Protein AF-A0A5D9BZR3-F1 (afdb_monomer_lite)

Foldseek 3Di:
DDDDDADPQWDWDADPVRQTWIKRADDPCLQPPHADPNDHQPAHIGTQGRDRVSSRVVNVVSVVSRCCRNVVDDPPQPFQALLNLLVVLCPDPVLVVDDPVVNVLLVVLSVVQQQDQDPVGGSRGHGPQPCALVNLLVSLVSCCVPPNLQSSLVSLVSLQVSLVVCCDVPNCVRNVRPDRSSPPPPRDNPPPPVPDPDDDPVNLVVVLVVCVVVVNNVVSVVSCCCVVVVDDD

Secondary structure (DSSP, 8-state):
---PPPPTTEEEEE-TTS-EEEEE---GGGSTT-EETTEE-----EEEES-HHHHHHHHHHHHHHHHHHHHT--S---TTBHHHHHHHHHTSHHHHTS-HHHHHHHHHHHHHHHT-EETTEEGGGSBGGG--HHHHHHHHHHHHHHH-HHHHHHHHHHHHHHHHHHTSTTTHHHH---S-GGGSS-------TT-SPPPPHHHHHHHHHHHHHTT-HHHHHHHHHHHHH----

Structure (mmCIF, N/CA/C/O backbone):
data_AF-A0A5D9BZR3-F1
#
_entry.id   AF-A0A5D9BZR3-F1
#
loop_
_atom_site.group_PDB
_atom_site.id
_atom_site.type_symbol
_atom_site.label_atom_id
_atom_site.label_alt_id
_atom_site.label_comp_id
_atom_site.label_asym_id
_atom_site.label_entity_id
_atom_site.label_seq_id
_atom_site.pdbx_PDB_ins_code
_atom_site.Cartn_x
_atom_site.Cartn_y
_atom_site.Cartn_z
_atom_site.occupancy
_atom_site.B_iso_or_equiv
_atom_site.auth_seq_id
_atom_site.auth_comp_id
_atom_site.auth_asym_id
_atom_site.auth_atom_id
_atom_site.pdbx_PDB_model_num
ATOM 1 N N . MET A 1 1 ? -37.843 -17.781 25.724 1.00 40.03 1 MET A N 1
ATOM 2 C CA . MET A 1 1 ? -36.869 -16.679 25.900 1.00 40.03 1 MET A CA 1
ATOM 3 C C . MET A 1 1 ? -35.836 -16.753 24.784 1.00 40.03 1 MET A C 1
ATOM 5 O O . MET A 1 1 ? -35.255 -17.816 24.591 1.00 40.03 1 MET A O 1
ATOM 9 N N . ALA A 1 2 ? -35.657 -15.681 24.008 1.00 45.44 2 ALA A N 1
ATOM 10 C CA . ALA A 1 2 ? -34.700 -15.650 22.902 1.00 45.44 2 ALA A CA 1
ATOM 11 C C . ALA A 1 2 ? -33.267 -15.816 23.437 1.00 45.44 2 ALA A C 1
ATOM 13 O O . ALA A 1 2 ? -32.819 -15.033 24.273 1.00 45.44 2 ALA A O 1
ATOM 14 N N . ARG A 1 3 ? -32.546 -16.851 22.988 1.00 57.19 3 ARG A N 1
ATOM 15 C CA . ARG A 1 3 ? -31.130 -17.035 23.335 1.00 57.19 3 ARG A CA 1
ATOM 16 C C . ARG A 1 3 ? -30.318 -15.962 22.612 1.00 57.19 3 ARG A C 1
ATOM 18 O O . ARG A 1 3 ? -30.097 -16.068 21.409 1.00 57.19 3 ARG A O 1
ATOM 25 N N . LEU A 1 4 ? -29.887 -14.932 23.340 1.00 70.12 4 LEU A N 1
ATOM 26 C CA . LEU A 1 4 ? -28.958 -13.930 22.819 1.00 70.12 4 LEU A CA 1
ATOM 27 C C . LEU A 1 4 ? -27.667 -14.625 22.365 1.00 70.12 4 LEU A C 1
ATOM 29 O O . LEU A 1 4 ? -27.057 -15.387 23.120 1.00 70.12 4 LEU A O 1
ATOM 33 N N . ARG A 1 5 ? -27.273 -14.385 21.112 1.00 84.38 5 ARG A N 1
ATOM 34 C CA . ARG A 1 5 ? -26.068 -14.965 20.514 1.00 84.38 5 ARG A CA 1
ATOM 35 C C . ARG A 1 5 ? -24.833 -14.407 21.219 1.00 84.38 5 ARG A C 1
ATOM 37 O O . ARG A 1 5 ? -24.679 -13.196 21.326 1.00 84.38 5 ARG A O 1
ATOM 44 N N . LEU A 1 6 ? -23.947 -15.290 21.675 1.00 87.62 6 LEU A N 1
ATOM 45 C CA . LEU A 1 6 ? -22.710 -14.875 22.331 1.00 87.62 6 LEU A CA 1
ATOM 46 C C . LEU A 1 6 ? -21.711 -14.287 21.311 1.00 87.62 6 LEU A C 1
ATOM 48 O O . LEU A 1 6 ? -21.569 -14.843 20.215 1.00 87.62 6 LEU A O 1
ATOM 52 N N . PRO A 1 7 ? -21.008 -13.193 21.660 1.00 88.00 7 PRO A N 1
ATOM 53 C CA . PRO A 1 7 ? -19.928 -12.632 20.857 1.00 88.00 7 PRO A CA 1
ATOM 54 C C . PRO A 1 7 ? -18.763 -13.606 20.648 1.00 88.00 7 PRO A C 1
ATOM 56 O O . PRO A 1 7 ? -18.584 -14.576 21.387 1.00 88.00 7 PRO A O 1
ATOM 59 N N . ALA A 1 8 ? -17.926 -13.319 19.648 1.00 87.69 8 ALA A N 1
ATOM 60 C CA . ALA A 1 8 ? -16.720 -14.098 19.382 1.00 87.69 8 ALA A CA 1
ATOM 61 C C . ALA A 1 8 ? -15.803 -14.170 20.618 1.00 87.69 8 ALA A C 1
ATOM 63 O O . ALA A 1 8 ? -15.738 -13.225 21.404 1.00 87.69 8 ALA A O 1
ATOM 64 N N . TYR A 1 9 ? -15.088 -15.292 20.756 1.00 91.88 9 TYR A N 1
ATOM 65 C CA . TYR A 1 9 ? -14.120 -15.571 21.830 1.00 91.88 9 TYR A CA 1
ATOM 66 C C . TYR A 1 9 ? -14.700 -15.672 23.254 1.00 91.88 9 TYR A C 1
ATOM 68 O O . TYR A 1 9 ? -13.946 -15.870 24.210 1.00 91.88 9 TYR A O 1
ATOM 76 N N . VAL A 1 10 ? -16.029 -15.629 23.403 1.00 92.88 10 VAL A N 1
ATOM 77 C CA . VAL A 1 10 ? -16.716 -15.909 24.668 1.00 92.88 10 VAL A CA 1
ATOM 78 C C . VAL A 1 10 ? -16.888 -17.415 24.852 1.00 92.88 10 VAL A C 1
ATOM 80 O O . VAL A 1 10 ? -17.434 -18.101 23.991 1.00 92.88 10 VAL A O 1
ATOM 83 N N . ASN A 1 11 ? -16.449 -17.922 26.000 1.00 91.88 11 ASN A N 1
ATOM 84 C CA . ASN A 1 11 ? -16.660 -19.296 26.438 1.00 91.88 11 ASN A CA 1
ATOM 85 C C . ASN A 1 11 ? -17.532 -19.321 27.692 1.00 91.88 11 ASN A C 1
ATOM 87 O O . ASN A 1 11 ? -17.364 -18.499 28.593 1.00 91.88 11 ASN A O 1
ATOM 91 N N . VAL A 1 12 ? -18.436 -20.297 27.757 1.00 92.25 12 VAL A N 1
ATOM 92 C CA . VAL A 1 12 ? -19.290 -20.544 28.924 1.00 92.25 12 VAL A CA 1
ATOM 93 C C . VAL A 1 12 ? -18.697 -21.696 29.721 1.00 92.25 12 VAL A C 1
ATOM 95 O O . VAL A 1 12 ? -18.381 -22.743 29.157 1.00 92.25 12 VAL A O 1
ATOM 98 N N . ARG A 1 13 ? -18.549 -21.517 31.032 1.00 90.19 13 ARG A N 1
ATOM 99 C CA . ARG A 1 13 ? -18.171 -22.579 31.971 1.00 90.19 13 ARG A CA 1
ATOM 100 C C . ARG A 1 13 ? -19.205 -22.648 33.084 1.00 90.19 13 ARG A C 1
ATOM 102 O O . ARG A 1 13 ? -19.774 -21.627 33.453 1.00 90.19 13 ARG A O 1
ATOM 109 N N . LYS A 1 14 ? -19.455 -23.845 33.609 1.00 89.88 14 LYS A N 1
ATOM 110 C CA . LYS A 1 14 ? -20.307 -24.019 34.789 1.00 89.88 14 LYS A CA 1
ATOM 111 C C . LYS A 1 14 ? -19.458 -23.855 36.044 1.00 89.88 14 LYS A C 1
ATOM 113 O O . LYS A 1 14 ? -18.363 -24.412 36.111 1.00 89.88 14 LYS A O 1
ATOM 118 N N . LEU A 1 15 ? -19.958 -23.080 36.995 1.00 87.06 15 LEU A N 1
ATOM 119 C CA . LEU A 1 15 ? -19.417 -23.008 38.346 1.00 87.06 15 LEU A CA 1
ATOM 120 C C . LEU A 1 15 ? -19.826 -24.259 39.144 1.00 87.06 15 LEU A C 1
ATOM 122 O O . LEU A 1 15 ? -20.636 -25.066 38.682 1.00 87.06 15 LEU A O 1
ATOM 126 N N . SER A 1 16 ? -19.242 -24.440 40.330 1.00 83.31 16 SER A N 1
ATOM 127 C CA . SER A 1 16 ? -19.522 -25.578 41.222 1.00 83.31 16 SER A CA 1
ATOM 128 C C . SER A 1 16 ? -20.984 -25.646 41.680 1.00 83.31 16 SER A C 1
ATOM 130 O O . SER A 1 16 ? -21.476 -26.728 41.977 1.00 83.31 16 SER A O 1
ATOM 132 N N . ASP A 1 17 ? -21.679 -24.509 41.687 1.00 84.94 17 ASP A N 1
ATOM 133 C CA . ASP A 1 17 ? -23.109 -24.360 41.982 1.00 84.94 17 ASP A CA 1
ATOM 134 C C . ASP A 1 17 ? -24.019 -24.607 40.756 1.00 84.94 17 ASP A C 1
ATOM 136 O O . ASP A 1 17 ? -25.24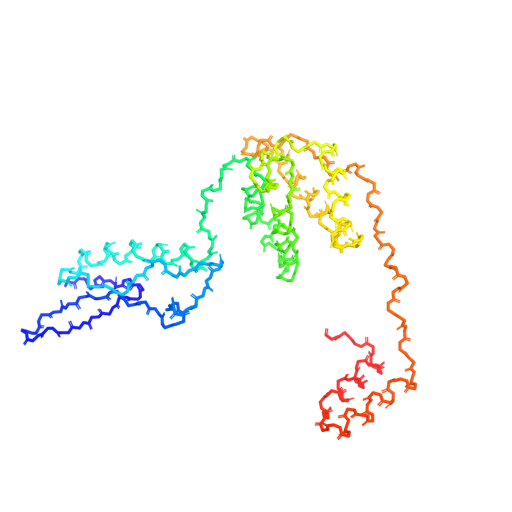0 -24.521 40.853 1.00 84.94 17 ASP A O 1
ATOM 140 N N . GLY A 1 18 ? -23.442 -24.907 39.586 1.00 83.81 18 GLY A N 1
ATOM 141 C CA . GLY A 1 18 ? -24.164 -25.104 38.327 1.00 83.81 18 GLY A CA 1
ATOM 142 C C . GLY A 1 18 ? -24.470 -23.818 37.548 1.00 83.81 18 GLY A C 1
ATOM 143 O O . GLY A 1 18 ? -24.938 -23.909 36.407 1.00 83.81 18 GLY A O 1
ATOM 144 N N . THR A 1 19 ? -24.157 -22.639 38.094 1.00 87.94 19 THR A N 1
ATOM 145 C CA . THR A 1 19 ? -24.404 -21.339 37.455 1.00 87.94 19 THR A CA 1
ATOM 146 C C . THR A 1 19 ? -23.482 -21.142 36.239 1.00 87.94 19 THR A C 1
ATOM 148 O O . THR A 1 19 ? -22.279 -21.422 36.317 1.00 87.94 19 THR A O 1
ATOM 151 N N . PRO A 1 20 ? -23.989 -20.659 35.083 1.00 88.81 20 PRO A N 1
ATOM 152 C CA . PRO A 1 20 ? -23.146 -20.349 33.933 1.00 88.81 20 PRO A CA 1
ATOM 153 C C . PRO A 1 20 ? -22.327 -19.072 34.175 1.00 88.81 20 PRO A C 1
ATOM 155 O O . PRO A 1 20 ? -22.873 -17.987 34.364 1.00 88.81 20 PRO A O 1
ATOM 158 N N . ALA A 1 21 ? -21.006 -19.196 34.097 1.00 91.81 21 ALA A N 1
ATOM 159 C CA . ALA A 1 21 ? -20.060 -18.090 34.082 1.00 91.81 21 ALA A CA 1
ATOM 160 C C . ALA A 1 21 ? -19.469 -17.903 32.679 1.00 91.81 21 ALA A C 1
ATOM 162 O O . ALA A 1 21 ? -19.138 -18.863 31.975 1.00 91.81 21 ALA A O 1
ATOM 163 N N . TYR A 1 22 ? -19.318 -16.646 32.275 1.00 93.56 22 TYR A N 1
ATOM 164 C CA . TYR A 1 22 ? -18.818 -16.249 30.966 1.00 93.56 22 TYR A CA 1
ATOM 165 C C . TYR A 1 22 ? -17.367 -15.779 31.071 1.00 93.56 22 TYR A C 1
ATOM 167 O O . TYR A 1 22 ? -17.012 -15.004 31.959 1.00 93.56 22 TYR A O 1
ATOM 175 N N . TYR A 1 23 ? -16.536 -16.216 30.130 1.00 93.94 23 TYR A N 1
ATOM 176 C CA . TYR A 1 23 ? -15.119 -15.869 30.046 1.00 93.94 23 TYR A CA 1
ATOM 177 C C . TYR A 1 23 ? -14.785 -15.410 28.636 1.00 93.94 23 TYR A C 1
ATOM 179 O O . TYR A 1 23 ? -15.186 -16.054 27.667 1.00 93.94 23 TYR A O 1
ATOM 187 N N . TRP A 1 24 ? -14.001 -14.346 28.510 1.00 95.62 24 TRP A N 1
ATOM 188 C CA . TRP A 1 24 ? -13.372 -14.000 27.242 1.00 95.62 24 TRP A CA 1
ATOM 189 C C . TRP A 1 24 ? -12.009 -14.684 27.174 1.00 95.62 24 TRP A C 1
ATOM 191 O O . TRP A 1 24 ? -11.202 -14.541 28.093 1.00 95.62 24 TRP A O 1
ATOM 201 N N . ILE A 1 25 ? -11.754 -15.463 26.121 1.00 94.00 25 ILE A N 1
ATOM 202 C CA . ILE A 1 25 ? -10.514 -16.235 25.986 1.00 94.00 25 ILE A CA 1
ATOM 203 C C . ILE A 1 25 ? -9.726 -15.749 24.775 1.00 94.00 25 ILE A C 1
ATOM 205 O O . ILE A 1 25 ? -10.143 -15.930 23.629 1.00 94.00 25 ILE A O 1
ATOM 209 N N . ARG A 1 26 ? -8.528 -15.215 25.035 1.00 92.88 26 ARG A N 1
ATOM 210 C CA . ARG A 1 26 ? -7.573 -14.844 23.991 1.00 92.88 26 ARG A CA 1
ATOM 211 C C . ARG A 1 26 ? -7.175 -16.079 23.169 1.00 92.88 26 ARG A C 1
ATOM 213 O O . ARG A 1 26 ? -6.732 -17.075 23.749 1.00 92.88 26 ARG A O 1
ATOM 220 N N . PRO A 1 27 ? -7.245 -16.032 21.826 1.00 91.56 27 PRO A N 1
ATOM 221 C CA . PRO A 1 27 ? -6.732 -17.107 20.982 1.00 91.56 27 PRO A CA 1
ATOM 222 C C . PRO A 1 27 ? -5.237 -17.357 21.206 1.00 91.56 27 PRO A C 1
ATOM 224 O O . PRO A 1 27 ? -4.460 -16.408 21.306 1.00 91.56 27 PRO A O 1
ATOM 227 N N . LYS A 1 28 ? -4.804 -18.626 21.195 1.00 89.25 28 LYS A N 1
ATOM 228 C CA . LYS A 1 28 ? -3.392 -18.998 21.422 1.00 89.25 28 LYS A CA 1
ATOM 229 C C . LYS A 1 28 ? -2.413 -18.271 20.490 1.00 89.25 28 LYS A C 1
ATOM 231 O O . LYS A 1 28 ? -1.365 -17.829 20.944 1.00 89.25 28 LYS A O 1
ATOM 236 N N . TRP A 1 29 ? -2.776 -18.079 19.218 1.00 89.19 29 TRP A N 1
ATOM 237 C CA . TRP A 1 29 ? -1.937 -17.376 18.235 1.00 89.19 29 TRP A CA 1
ATOM 238 C C . TRP A 1 29 ? -1.708 -15.891 18.564 1.00 89.19 29 TRP A C 1
ATOM 240 O O . TRP A 1 29 ? -0.780 -15.287 18.037 1.00 89.19 29 TRP A O 1
ATOM 250 N N . ALA A 1 30 ? -2.548 -15.296 19.416 1.00 88.38 30 ALA A N 1
ATOM 251 C CA . ALA A 1 30 ? -2.428 -13.914 19.870 1.00 88.38 30 ALA A CA 1
ATOM 252 C C . ALA A 1 30 ? -1.786 -13.786 21.261 1.00 88.38 30 ALA A C 1
ATOM 254 O O . ALA A 1 30 ? -1.640 -12.678 21.770 1.00 88.38 30 ALA A O 1
ATOM 255 N N . SER A 1 31 ? -1.431 -14.904 21.900 1.00 88.12 31 SER A N 1
ATOM 256 C CA . SER A 1 31 ? -0.751 -14.882 23.193 1.00 88.12 31 SER A CA 1
ATOM 257 C C . SER A 1 31 ? 0.709 -14.438 23.031 1.00 88.12 31 SER A C 1
ATOM 259 O O . SER A 1 31 ? 1.343 -14.851 22.051 1.00 88.12 31 SER A O 1
ATOM 261 N N . PRO A 1 32 ? 1.271 -13.661 23.980 1.00 83.06 32 PRO A N 1
ATOM 262 C CA . PRO A 1 32 ? 2.708 -13.405 24.039 1.00 83.06 32 PRO A CA 1
ATOM 263 C C . PRO A 1 32 ? 3.514 -14.714 23.952 1.00 83.06 32 PRO A C 1
ATOM 265 O O . PRO A 1 32 ? 3.056 -15.729 24.487 1.00 83.06 32 PRO A O 1
ATOM 268 N N . PRO A 1 33 ? 4.672 -14.718 23.264 1.00 86.81 33 PRO A N 1
ATOM 269 C CA . PRO A 1 33 ? 5.407 -13.559 22.739 1.00 86.81 33 PRO A CA 1
ATOM 270 C C . PRO A 1 33 ? 4.968 -13.081 21.339 1.00 86.81 33 PRO A C 1
ATOM 272 O O . PRO A 1 33 ? 5.650 -12.255 20.738 1.00 86.81 33 PRO A O 1
ATOM 275 N N . ASN A 1 34 ? 3.854 -13.579 20.786 1.00 83.56 34 ASN A N 1
ATOM 276 C CA . ASN A 1 34 ? 3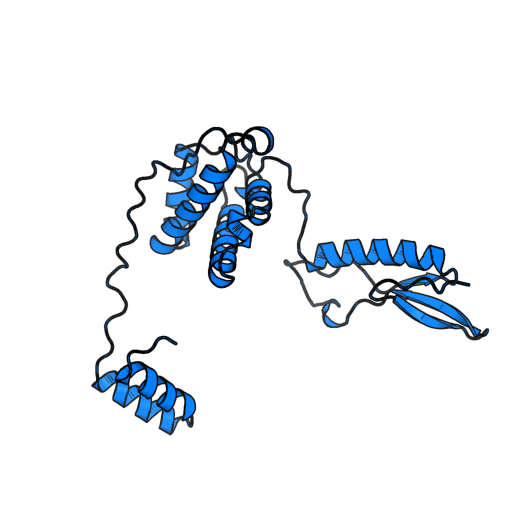.449 -13.234 19.422 1.00 83.56 34 ASN A CA 1
ATOM 277 C C . ASN A 1 34 ? 3.096 -11.745 19.283 1.00 83.56 34 ASN A C 1
ATOM 279 O O . ASN A 1 34 ? 2.230 -11.220 19.987 1.00 83.56 34 ASN A O 1
ATOM 283 N N . LEU A 1 35 ? 3.743 -11.080 18.325 1.00 83.38 35 LEU A N 1
ATOM 284 C CA . LEU A 1 35 ? 3.529 -9.670 18.018 1.00 83.38 35 LEU A CA 1
ATOM 285 C C . LEU A 1 35 ? 2.686 -9.513 16.750 1.00 83.38 35 LEU A C 1
ATOM 287 O O . LEU A 1 35 ? 2.877 -10.212 15.752 1.00 83.38 35 LEU A O 1
ATOM 291 N N . ARG A 1 36 ? 1.800 -8.519 16.756 1.00 77.75 36 ARG A N 1
ATOM 292 C CA . ARG A 1 36 ? 1.210 -7.948 15.539 1.00 77.75 36 ARG A CA 1
ATOM 293 C C . ARG A 1 36 ? 1.609 -6.486 15.479 1.00 77.75 36 ARG A C 1
ATOM 295 O O . ARG A 1 36 ? 1.563 -5.790 16.487 1.00 77.75 36 ARG A O 1
ATOM 302 N N . HIS A 1 37 ? 2.061 -6.034 14.312 1.00 79.50 37 HIS A N 1
ATOM 303 C CA . HIS A 1 37 ? 2.501 -4.647 14.108 1.00 79.50 37 HIS A CA 1
ATOM 304 C C . HIS A 1 37 ? 3.545 -4.171 15.144 1.00 79.50 37 HIS A C 1
ATOM 306 O O . HIS A 1 37 ? 3.522 -3.023 15.578 1.00 79.50 37 HIS A O 1
ATOM 312 N N . GLY A 1 38 ? 4.437 -5.073 15.574 1.00 75.56 38 GLY A N 1
ATOM 313 C CA . GLY A 1 38 ? 5.480 -4.782 16.565 1.00 75.56 38 GLY A CA 1
ATOM 314 C C . GLY A 1 38 ? 4.989 -4.619 18.009 1.00 75.56 38 GLY A C 1
ATOM 315 O O . GLY A 1 38 ? 5.776 -4.211 18.856 1.00 75.56 38 GLY A O 1
ATOM 316 N N . LYS A 1 39 ? 3.718 -4.927 18.312 1.00 79.56 39 LYS A N 1
ATOM 317 C CA . LYS A 1 39 ? 3.134 -4.808 19.659 1.00 79.56 39 LYS A CA 1
ATOM 318 C C . LYS A 1 39 ? 2.503 -6.129 20.128 1.00 79.56 39 LYS A C 1
ATOM 320 O O . LYS A 1 39 ? 1.903 -6.833 19.305 1.00 79.56 39 LYS A O 1
ATOM 325 N N . PRO A 1 40 ? 2.597 -6.481 21.424 1.00 87.00 40 PRO A N 1
ATOM 326 C CA . PRO A 1 40 ? 1.872 -7.620 21.987 1.00 87.00 40 PRO A CA 1
ATOM 327 C C . PRO A 1 40 ? 0.367 -7.331 22.051 1.00 87.00 40 PRO A C 1
ATOM 329 O O . PRO A 1 40 ? -0.048 -6.171 22.045 1.00 87.00 40 PRO A O 1
ATOM 332 N N . CYS A 1 41 ? -0.452 -8.384 22.101 1.00 87.88 41 CYS A N 1
ATOM 333 C CA . CYS A 1 41 ? -1.901 -8.247 22.246 1.00 87.88 41 CYS A CA 1
ATOM 334 C C . CYS A 1 41 ? -2.247 -7.556 23.575 1.00 87.88 41 CYS A C 1
ATOM 336 O O . CYS A 1 41 ? -1.893 -8.101 24.620 1.00 87.88 41 CYS A O 1
ATOM 338 N N . PRO A 1 42 ? -2.967 -6.416 23.561 1.00 86.56 42 PRO A N 1
ATOM 339 C CA . PRO A 1 42 ? -3.298 -5.674 24.777 1.00 86.56 42 PRO A CA 1
ATOM 340 C C . PRO A 1 42 ? -4.435 -6.325 25.574 1.00 86.56 42 PRO A C 1
ATOM 342 O O . PRO A 1 42 ? -4.628 -6.018 26.742 1.00 86.56 42 PRO A O 1
ATOM 345 N N . VAL A 1 43 ? -5.210 -7.206 24.938 1.00 91.00 43 VAL A N 1
ATOM 346 C CA . VAL A 1 43 ? -6.365 -7.862 25.557 1.00 91.00 43 VAL A CA 1
ATOM 347 C C . VAL A 1 43 ? -5.927 -9.165 26.217 1.00 91.00 43 VAL A C 1
ATOM 349 O O . VAL A 1 43 ? -5.266 -9.986 25.576 1.00 91.00 43 VAL A O 1
ATOM 352 N N . GLU A 1 44 ? -6.309 -9.379 27.474 1.00 90.81 44 GLU A N 1
ATOM 353 C CA . GLU A 1 44 ? -6.053 -10.610 28.229 1.00 90.81 44 GLU A CA 1
ATOM 354 C C . GLU A 1 44 ? -7.323 -11.444 28.418 1.00 90.81 44 GLU A C 1
ATOM 356 O O . GLU A 1 44 ? -8.445 -10.935 28.375 1.00 90.81 44 GLU A O 1
ATOM 361 N N . SER A 1 45 ? -7.143 -12.751 28.627 1.00 92.69 45 SER A N 1
ATOM 362 C CA . SER A 1 45 ? -8.255 -13.633 28.982 1.00 92.69 45 SER A CA 1
ATOM 363 C C . SER A 1 45 ? -8.785 -13.250 30.361 1.00 92.69 45 SER A C 1
ATOM 365 O O . SER A 1 45 ? -8.027 -13.270 31.327 1.00 92.69 45 SER A O 1
ATOM 367 N N . SER A 1 46 ? -10.071 -12.925 30.466 1.00 92.31 46 SER A N 1
ATOM 368 C CA . SER A 1 46 ? -10.658 -12.412 31.707 1.00 92.31 46 SER A CA 1
ATOM 369 C C . SER A 1 46 ? -12.082 -12.932 31.945 1.00 92.31 46 SER A C 1
ATOM 371 O O . SER A 1 46 ? -12.803 -13.264 30.992 1.00 92.31 46 SER A O 1
ATOM 373 N N . PRO A 1 47 ? -12.502 -13.051 33.219 1.00 93.56 47 PRO A N 1
ATOM 374 C CA . PRO A 1 47 ? -13.880 -13.377 33.561 1.00 93.56 47 PRO A CA 1
ATOM 375 C C . PRO A 1 47 ? -14.810 -12.200 33.234 1.00 93.56 47 PRO A C 1
ATOM 377 O O . PRO A 1 47 ? -14.540 -11.053 33.584 1.00 93.56 47 PRO A O 1
ATOM 380 N N . LEU A 1 48 ? -15.941 -12.488 32.591 1.00 91.75 48 LEU A N 1
ATOM 381 C CA . LEU A 1 48 ? -16.962 -11.495 32.233 1.00 91.75 48 LEU A CA 1
ATOM 382 C C . LEU A 1 48 ? -18.087 -11.410 33.276 1.00 91.75 48 LEU A C 1
ATOM 384 O O . LEU A 1 48 ? -18.754 -10.376 33.383 1.00 91.75 48 LEU A O 1
ATOM 388 N N . GLY A 1 49 ? -18.247 -12.471 34.073 1.00 90.94 49 GLY A N 1
ATOM 389 C CA . GLY A 1 49 ? -19.241 -12.606 35.138 1.00 90.94 49 GLY A CA 1
ATOM 390 C C . GLY A 1 49 ? -20.307 -13.655 34.816 1.00 90.94 49 GLY A C 1
ATOM 391 O O . GLY A 1 49 ? -20.148 -14.449 33.892 1.00 90.94 49 GLY A O 1
ATOM 392 N N . ILE A 1 50 ? -21.394 -13.653 35.590 1.00 90.00 50 ILE A N 1
ATOM 393 C CA . ILE A 1 50 ? -22.515 -14.608 35.476 1.00 90.00 50 ILE A CA 1
ATOM 394 C C . ILE A 1 50 ? -23.738 -14.029 34.742 1.00 90.00 50 ILE A C 1
ATOM 396 O O . ILE A 1 50 ? -24.595 -14.767 34.264 1.00 90.00 50 ILE A O 1
ATOM 400 N N . ASN A 1 51 ? -23.825 -12.700 34.610 1.00 90.06 51 ASN A N 1
ATOM 401 C CA . ASN A 1 51 ? -24.914 -12.042 33.889 1.00 90.06 51 ASN A CA 1
ATOM 402 C C . ASN A 1 51 ? -24.615 -12.016 32.382 1.00 90.06 51 ASN A C 1
ATOM 404 O O . ASN A 1 51 ? -23.635 -11.409 31.950 1.00 90.06 51 ASN A O 1
ATOM 408 N N . GLN A 1 52 ? -25.482 -12.642 31.584 1.00 86.12 52 GLN A N 1
ATOM 409 C CA . GLN A 1 52 ? -25.293 -12.776 30.139 1.00 86.12 52 GLN A CA 1
ATOM 410 C C . GLN A 1 52 ? -25.261 -11.427 29.404 1.00 86.12 52 GLN A C 1
ATOM 412 O O . GLN A 1 52 ? -24.404 -11.229 28.549 1.00 86.12 52 GLN A O 1
ATOM 417 N N . GLY A 1 53 ? -26.154 -10.490 29.736 1.00 86.19 53 GLY A N 1
ATOM 418 C CA . GLY A 1 53 ? -26.209 -9.179 29.079 1.00 86.19 53 GLY A CA 1
ATOM 419 C C . GLY A 1 53 ? -24.947 -8.358 29.343 1.00 86.19 53 GLY A C 1
ATOM 420 O O . GLY A 1 53 ? -24.304 -7.885 28.409 1.00 86.19 53 GLY A O 1
ATOM 421 N N . ALA A 1 54 ? -24.523 -8.291 30.607 1.00 86.56 54 ALA A N 1
ATOM 422 C CA . ALA A 1 54 ? -23.284 -7.613 30.984 1.00 86.56 54 ALA A CA 1
ATOM 423 C C . ALA A 1 54 ? -22.040 -8.282 30.368 1.00 86.56 54 ALA A C 1
ATOM 425 O O . ALA A 1 54 ? -21.080 -7.599 30.003 1.00 86.56 54 ALA A O 1
ATOM 426 N N . ALA A 1 55 ? -22.056 -9.612 30.223 1.00 89.44 55 ALA A N 1
ATOM 427 C CA . ALA A 1 55 ? -20.977 -10.347 29.578 1.00 89.44 55 ALA A CA 1
ATOM 428 C C . ALA A 1 55 ? -20.873 -10.033 28.079 1.00 89.44 55 ALA A C 1
ATOM 430 O O . ALA A 1 55 ? -19.759 -9.894 27.579 1.00 89.44 55 ALA A O 1
ATOM 431 N N . ILE A 1 56 ? -22.001 -9.869 27.378 1.00 89.44 56 ILE A N 1
ATOM 432 C CA . ILE A 1 56 ? -22.025 -9.471 25.962 1.00 89.44 56 ILE A CA 1
ATOM 433 C C . ILE A 1 56 ? -21.379 -8.093 25.788 1.00 89.44 56 ILE A C 1
ATOM 435 O O . ILE A 1 56 ? -20.422 -7.978 25.026 1.00 89.44 56 ILE A O 1
ATOM 439 N N . THR A 1 57 ? -21.814 -7.083 26.549 1.00 86.94 57 THR A N 1
ATOM 440 C CA . THR A 1 57 ? -21.261 -5.719 26.461 1.00 86.94 57 THR A CA 1
ATOM 441 C C . THR A 1 57 ? -19.751 -5.696 26.712 1.00 86.94 57 THR A C 1
ATOM 443 O O . THR A 1 57 ? -18.993 -5.092 25.951 1.00 86.94 57 THR A O 1
ATOM 446 N N . LYS A 1 58 ? -19.280 -6.398 27.753 1.00 89.19 58 LYS A N 1
ATOM 447 C CA . LYS A 1 58 ? -17.842 -6.491 28.052 1.00 89.19 58 LYS A CA 1
ATOM 448 C C . LYS A 1 58 ? -17.076 -7.231 26.953 1.00 89.19 58 LYS A C 1
ATOM 450 O O . LYS A 1 58 ? -15.996 -6.797 26.562 1.00 89.19 58 LYS A O 1
ATOM 455 N N . ALA A 1 59 ? -17.625 -8.329 26.435 1.00 91.69 59 ALA A N 1
ATOM 456 C CA . ALA A 1 59 ? -16.997 -9.096 25.366 1.00 91.69 59 ALA A CA 1
ATOM 457 C C . ALA A 1 59 ? -16.890 -8.306 24.057 1.00 91.69 59 ALA A C 1
ATOM 459 O O . ALA A 1 59 ? -15.892 -8.438 23.355 1.00 91.69 59 ALA A O 1
ATOM 460 N N . GLU A 1 60 ? -17.881 -7.482 23.719 1.00 90.56 60 GLU A N 1
ATOM 461 C CA . GLU A 1 60 ? -17.834 -6.616 22.537 1.00 90.56 60 GLU A CA 1
ATOM 462 C C . GLU A 1 60 ? -16.736 -5.556 22.646 1.00 90.56 60 GLU A C 1
ATOM 464 O O . GLU A 1 60 ? -15.983 -5.372 21.689 1.00 90.56 60 GLU A O 1
ATOM 469 N N . ALA A 1 61 ? -16.566 -4.939 23.819 1.00 86.50 61 ALA A N 1
ATOM 470 C CA . ALA A 1 61 ? -15.467 -4.006 24.069 1.00 86.50 61 ALA A CA 1
ATOM 471 C C . ALA A 1 61 ? -14.090 -4.684 23.917 1.00 86.50 61 ALA A C 1
ATOM 473 O O . ALA A 1 61 ? -13.205 -4.162 23.235 1.00 86.50 61 ALA A O 1
ATOM 474 N N . LEU A 1 62 ? -13.923 -5.889 24.477 1.00 90.81 62 LEU A N 1
ATOM 475 C CA . LEU A 1 62 ? -12.691 -6.675 24.329 1.00 90.81 62 LEU A CA 1
ATOM 476 C C . LEU A 1 62 ? -12.458 -7.100 22.874 1.00 90.81 62 LEU A C 1
ATOM 478 O O . LEU A 1 62 ? -11.332 -7.052 22.386 1.00 90.81 62 LEU A O 1
ATOM 482 N N . ASN A 1 63 ? -13.517 -7.468 22.150 1.00 91.25 63 ASN A N 1
ATOM 483 C CA . ASN A 1 63 ? -13.440 -7.819 20.735 1.00 91.25 63 ASN A CA 1
ATOM 484 C C . ASN A 1 63 ? -13.062 -6.624 19.859 1.00 91.25 63 ASN A C 1
ATOM 486 O O . ASN A 1 63 ? -12.308 -6.809 18.904 1.00 91.25 63 ASN A O 1
ATOM 490 N N . ALA A 1 64 ? -13.541 -5.420 20.177 1.00 84.94 64 ALA A N 1
ATOM 491 C CA . ALA A 1 64 ? -13.154 -4.198 19.484 1.00 84.94 64 ALA A CA 1
ATOM 492 C C . ALA A 1 64 ? -11.654 -3.916 19.665 1.00 84.94 64 ALA A C 1
ATOM 494 O O . ALA A 1 64 ? -10.942 -3.807 18.669 1.00 84.94 64 ALA A O 1
ATOM 495 N N . ALA A 1 65 ? -11.155 -3.930 20.906 1.00 83.38 65 ALA A N 1
ATOM 496 C CA . ALA A 1 65 ? -9.730 -3.744 21.200 1.00 83.38 65 ALA A CA 1
ATOM 497 C C . ALA A 1 65 ? -8.850 -4.851 20.585 1.00 83.38 65 ALA A C 1
ATOM 499 O O . ALA A 1 65 ? -7.771 -4.596 20.048 1.00 83.38 65 ALA A O 1
ATOM 500 N N . PHE A 1 66 ? -9.323 -6.101 20.612 1.00 89.69 66 PHE A N 1
ATOM 501 C CA . PHE A 1 66 ? -8.625 -7.229 19.999 1.00 89.69 66 PHE A CA 1
ATOM 502 C C . PHE A 1 66 ? -8.557 -7.093 18.477 1.00 89.69 66 PHE A C 1
ATOM 504 O O . PHE A 1 66 ? -7.521 -7.369 17.870 1.00 89.69 66 PHE A O 1
ATOM 511 N N . LYS A 1 67 ? -9.654 -6.655 17.853 1.00 87.56 67 LYS A N 1
ATOM 512 C CA . LYS A 1 67 ? -9.728 -6.394 16.416 1.00 87.56 67 LYS A CA 1
ATOM 513 C C . LYS A 1 67 ? -8.801 -5.247 16.018 1.00 87.56 67 LYS A C 1
ATOM 515 O O . LYS A 1 67 ? -8.069 -5.407 15.049 1.00 87.56 67 LYS A O 1
ATOM 520 N N . GLU A 1 68 ? -8.784 -4.163 16.790 1.00 82.50 68 GLU A N 1
ATOM 521 C CA . GLU A 1 68 ? -7.909 -3.001 16.593 1.00 82.50 68 GLU A CA 1
ATOM 522 C C . GLU A 1 68 ? -6.429 -3.416 16.576 1.00 82.50 68 GLU A C 1
ATOM 524 O O . GLU A 1 68 ? -5.700 -3.167 15.614 1.00 82.50 68 GLU A O 1
ATOM 529 N N . TRP A 1 69 ? -5.999 -4.168 17.594 1.00 86.25 69 TRP A N 1
ATOM 530 C CA . TRP A 1 69 ? -4.644 -4.716 17.647 1.00 86.25 69 TRP A CA 1
ATOM 531 C C . TRP A 1 69 ? -4.348 -5.690 16.495 1.00 86.25 69 TRP A C 1
ATOM 533 O O . TRP A 1 69 ? -3.263 -5.652 15.911 1.00 86.25 69 TRP A O 1
ATOM 543 N N . ARG A 1 70 ? -5.303 -6.569 16.157 1.00 85.75 70 ARG A N 1
ATOM 544 C CA . ARG A 1 70 ? -5.140 -7.600 15.120 1.00 85.75 70 ARG A CA 1
ATOM 545 C C . ARG A 1 70 ? -5.026 -7.012 13.716 1.00 85.75 70 ARG A C 1
ATOM 547 O O . ARG A 1 70 ? -4.284 -7.556 12.902 1.00 85.75 70 ARG A O 1
ATOM 554 N N . GLU A 1 71 ? -5.815 -5.986 13.420 1.00 79.69 71 GLU A N 1
ATOM 555 C CA . GLU A 1 71 ? -5.893 -5.352 12.100 1.00 79.69 71 GLU A CA 1
ATOM 556 C C . GLU A 1 71 ? -4.889 -4.201 11.953 1.00 79.69 71 GLU A C 1
ATOM 558 O O . GLU A 1 71 ? -4.615 -3.770 10.834 1.00 79.69 71 GLU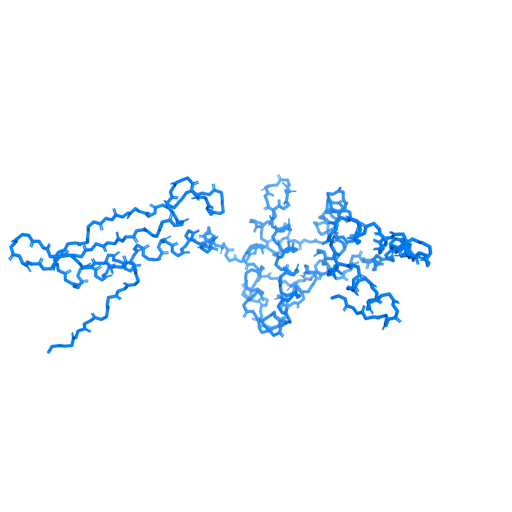 A O 1
ATOM 563 N N . GLY A 1 72 ? -4.305 -3.729 13.061 1.00 68.69 72 GLY A N 1
ATOM 564 C CA . GLY A 1 72 ? -3.310 -2.657 13.056 1.00 68.69 72 GLY A CA 1
ATOM 565 C C . GLY A 1 72 ? -3.887 -1.277 12.728 1.00 68.69 72 GLY A C 1
ATOM 566 O O . GLY A 1 72 ? -3.129 -0.328 12.514 1.00 68.69 72 GLY A O 1
ATOM 567 N N . GLU A 1 73 ? -5.214 -1.149 12.692 1.00 58.53 73 GLU A N 1
ATOM 568 C CA . GLU A 1 73 ? -5.948 0.110 12.571 1.00 58.53 73 GLU A CA 1
ATOM 569 C C . GLU A 1 73 ? -6.560 0.444 13.934 1.00 58.53 73 GLU A C 1
ATOM 571 O O . GLU A 1 73 ? -7.210 -0.428 14.481 1.00 58.53 73 GLU A O 1
ATOM 576 N N . ALA A 1 74 ? -6.437 1.635 14.526 1.00 51.50 74 ALA A N 1
ATOM 577 C CA . ALA A 1 74 ? -5.929 2.895 14.006 1.00 51.50 74 ALA A CA 1
ATOM 578 C C . ALA A 1 74 ? -5.371 3.750 15.157 1.00 51.50 74 ALA A C 1
ATOM 580 O O . ALA A 1 74 ? -6.107 4.206 16.024 1.00 51.50 74 ALA A O 1
ATOM 581 N N . SER A 1 75 ? -4.091 4.128 15.078 1.00 50.00 75 SER A N 1
ATOM 582 C CA . SER A 1 75 ? -3.740 5.484 15.525 1.00 50.00 75 SER A CA 1
ATOM 583 C C . SER A 1 75 ? -4.696 6.401 14.774 1.00 50.00 75 SER A C 1
ATOM 585 O O . SER A 1 75 ? -4.653 6.366 13.542 1.00 50.00 75 SER A O 1
ATOM 587 N N . ALA A 1 76 ? -5.603 7.088 15.481 1.00 53.84 76 ALA A N 1
ATOM 588 C CA . ALA A 1 76 ? -6.646 7.924 14.897 1.00 53.84 76 ALA A CA 1
ATOM 589 C C . ALA A 1 76 ? -6.077 8.645 13.672 1.00 53.84 76 ALA A C 1
ATOM 591 O O . ALA A 1 76 ? -5.189 9.491 13.787 1.00 53.84 76 ALA A O 1
ATOM 592 N N . ARG A 1 77 ? -6.474 8.194 12.475 1.00 66.56 77 ARG A N 1
ATOM 593 C CA . ARG A 1 77 ? -5.923 8.730 11.235 1.00 66.56 77 ARG A CA 1
ATOM 594 C C . ARG A 1 77 ? -6.505 10.123 11.114 1.00 66.56 77 ARG A C 1
ATOM 596 O O . ARG A 1 77 ? -7.664 10.258 10.735 1.00 66.56 77 ARG A O 1
ATOM 603 N N . THR A 1 78 ? -5.729 11.134 11.490 1.00 78.00 78 THR A N 1
ATOM 604 C CA . THR A 1 78 ? -6.195 12.518 11.474 1.00 78.00 78 THR A CA 1
ATOM 605 C C . THR A 1 78 ? -6.670 12.850 10.059 1.00 78.00 78 THR A C 1
ATOM 607 O O . THR A 1 78 ? -5.867 12.735 9.121 1.00 78.00 78 THR A O 1
ATOM 610 N N . PRO A 1 79 ? -7.954 13.213 9.873 1.00 84.75 79 PRO A N 1
ATOM 611 C CA . PRO A 1 79 ? -8.490 13.537 8.560 1.00 84.75 79 PRO A CA 1
ATOM 612 C C . PRO A 1 79 ? -7.626 14.562 7.826 1.00 84.75 79 PRO A C 1
ATOM 614 O O . PRO A 1 79 ? -7.111 15.511 8.419 1.00 84.75 79 PRO A O 1
ATOM 617 N N . GLY A 1 80 ? -7.422 14.339 6.529 1.00 84.69 80 GLY A N 1
ATOM 618 C CA . GLY A 1 80 ? -6.570 15.184 5.691 1.00 84.69 80 GLY A CA 1
ATOM 619 C C . GLY A 1 80 ? -5.060 14.938 5.817 1.00 84.69 80 GLY A C 1
ATOM 620 O O . GLY A 1 80 ? -4.291 15.639 5.161 1.00 84.69 80 GLY A O 1
ATOM 621 N N . THR A 1 81 ? -4.598 13.963 6.609 1.00 91.38 81 THR A N 1
ATOM 622 C CA . THR A 1 81 ? -3.192 13.505 6.566 1.00 91.38 81 THR A CA 1
ATOM 623 C C . THR A 1 81 ? -2.929 12.562 5.392 1.00 91.38 81 THR A C 1
ATOM 625 O O . THR A 1 81 ? -3.862 11.997 4.824 1.00 91.38 81 THR A O 1
ATOM 628 N N . VAL A 1 82 ? -1.660 12.364 5.023 1.00 92.06 82 VAL A N 1
ATOM 629 C CA . VAL A 1 82 ? -1.259 11.420 3.962 1.00 92.06 82 VAL A CA 1
ATOM 630 C C . VAL A 1 82 ? -1.704 9.993 4.294 1.00 92.06 82 VAL A C 1
ATOM 632 O O . VAL A 1 82 ? -2.308 9.333 3.450 1.00 92.06 82 VAL A O 1
ATOM 635 N N . LYS A 1 83 ? -1.497 9.546 5.539 1.00 91.44 83 LYS A N 1
ATOM 636 C CA . LYS A 1 83 ? -1.933 8.221 6.003 1.00 91.44 83 LYS A CA 1
ATOM 637 C C . LYS A 1 83 ? -3.450 8.056 5.952 1.00 91.44 83 LYS A C 1
ATOM 639 O O . LYS A 1 83 ? -3.976 7.025 5.529 1.00 91.44 83 LYS A O 1
ATOM 644 N N . TRP A 1 84 ? -4.181 9.094 6.356 1.00 92.44 84 TRP A N 1
ATOM 645 C CA . TRP A 1 84 ? -5.632 9.111 6.200 1.00 92.44 84 TRP A CA 1
ATOM 646 C C . TRP A 1 84 ? -6.046 9.058 4.724 1.00 92.44 84 TRP A C 1
ATOM 648 O O . TRP A 1 84 ? -6.957 8.310 4.376 1.00 92.44 84 TRP A O 1
ATOM 658 N N . LEU A 1 85 ? -5.355 9.785 3.843 1.00 94.25 85 LEU A N 1
ATOM 659 C CA . LEU A 1 85 ? -5.693 9.842 2.424 1.00 94.25 85 LEU A CA 1
ATOM 660 C C . LEU A 1 85 ? -5.513 8.487 1.726 1.00 94.25 85 LEU A C 1
ATOM 662 O O . LEU A 1 85 ? -6.362 8.097 0.923 1.00 94.25 85 LEU A O 1
ATOM 666 N N . PHE A 1 86 ? -4.454 7.739 2.046 1.00 94.75 86 PHE A N 1
ATOM 667 C CA . PHE A 1 86 ? -4.262 6.387 1.514 1.00 94.75 86 PHE A CA 1
ATOM 668 C C . PHE A 1 86 ? -5.335 5.412 1.996 1.00 94.75 86 PHE A C 1
ATOM 670 O O . PHE A 1 86 ? -5.888 4.660 1.189 1.00 94.75 86 PHE A O 1
ATOM 677 N N . SER A 1 87 ? -5.698 5.477 3.279 1.00 91.25 87 SER A N 1
ATOM 678 C CA . SER A 1 87 ? -6.834 4.726 3.819 1.00 91.25 87 SER A CA 1
ATOM 679 C C . SER A 1 87 ? -8.137 5.065 3.096 1.00 91.25 87 SER A C 1
ATOM 681 O O . SER A 1 87 ? -8.861 4.163 2.679 1.00 91.25 87 SER A O 1
ATOM 683 N N . TRP A 1 88 ? -8.431 6.357 2.933 1.00 93.12 88 TRP A N 1
ATOM 684 C CA . TRP A 1 88 ? -9.615 6.838 2.225 1.00 93.12 88 TRP A CA 1
ATOM 685 C C . TRP A 1 88 ? -9.651 6.324 0.781 1.00 93.12 88 TRP A C 1
ATOM 687 O O . TRP A 1 88 ? -10.686 5.840 0.323 1.00 93.12 88 TRP A O 1
ATOM 697 N N . TYR A 1 89 ? -8.515 6.357 0.079 1.00 94.38 89 TYR A N 1
ATOM 698 C CA . TYR A 1 89 ? -8.409 5.854 -1.288 1.00 94.38 89 TYR A CA 1
ATOM 699 C C . TYR A 1 89 ? -8.656 4.339 -1.370 1.00 94.38 89 TYR A C 1
ATOM 701 O O . TYR A 1 89 ? -9.326 3.874 -2.291 1.00 94.38 89 TYR A O 1
ATOM 709 N N . CYS A 1 90 ? -8.187 3.567 -0.383 1.00 91.50 90 CYS A N 1
ATOM 710 C CA . CYS A 1 90 ? -8.410 2.120 -0.321 1.00 91.50 90 CYS A CA 1
ATOM 711 C C . CYS A 1 90 ? -9.886 1.719 -0.147 1.00 91.50 90 CYS A C 1
ATOM 713 O O . CYS A 1 90 ? -10.226 0.558 -0.374 1.00 91.50 90 CYS A O 1
ATOM 715 N N . GLN A 1 91 ? -10.750 2.651 0.257 1.00 89.81 91 GLN A N 1
ATOM 716 C CA . GLN A 1 91 ? -12.196 2.443 0.376 1.00 89.81 91 GLN A CA 1
ATOM 717 C C . GLN A 1 91 ? -12.951 2.802 -0.913 1.00 89.81 91 GLN A C 1
ATOM 719 O O . GLN A 1 91 ? -14.127 2.476 -1.041 1.00 89.81 91 GLN A O 1
ATOM 724 N N . GLN A 1 92 ? -12.296 3.458 -1.874 1.00 90.81 92 GLN A N 1
ATOM 725 C CA . GLN A 1 92 ? -12.935 3.871 -3.122 1.00 90.81 92 GLN A CA 1
ATOM 726 C C . GLN A 1 92 ? -13.096 2.691 -4.080 1.00 90.81 92 GLN A C 1
ATOM 728 O O . GLN A 1 92 ? -12.215 1.833 -4.180 1.00 90.81 92 GLN A O 1
ATOM 733 N N . GLU A 1 93 ? -14.167 2.713 -4.875 1.00 91.19 93 GLU A N 1
ATOM 734 C CA . GLU A 1 93 ? -14.442 1.707 -5.911 1.00 91.19 93 GLU A CA 1
ATOM 735 C C . GLU A 1 93 ? -13.249 1.508 -6.856 1.00 91.19 93 GLU A C 1
ATOM 737 O O . GLU A 1 93 ? -12.848 0.390 -7.170 1.00 91.19 93 GLU A O 1
ATOM 742 N N . LYS A 1 94 ? -12.590 2.611 -7.224 1.00 90.69 94 LYS A N 1
ATOM 743 C CA . LYS A 1 94 ? -11.407 2.604 -8.091 1.00 90.69 94 LYS A CA 1
ATOM 744 C C . LYS A 1 94 ? -10.242 1.778 -7.538 1.00 90.69 94 LYS A C 1
ATOM 746 O O . LYS A 1 94 ? -9.399 1.333 -8.310 1.00 90.69 94 LYS A O 1
ATOM 751 N N . PHE A 1 95 ? -10.179 1.582 -6.221 1.00 91.50 95 PHE A N 1
ATOM 752 C CA . PHE A 1 95 ? -9.238 0.668 -5.590 1.00 91.50 95 PHE A CA 1
ATOM 753 C C . PHE A 1 95 ? -9.833 -0.730 -5.408 1.00 91.50 95 PHE A C 1
ATOM 755 O O . PHE A 1 95 ? -9.155 -1.717 -5.691 1.00 91.50 95 PHE A O 1
ATOM 762 N N . THR A 1 96 ? -11.074 -0.843 -4.926 1.00 92.38 96 THR A N 1
ATOM 763 C CA . THR A 1 96 ? -11.679 -2.140 -4.582 1.00 92.38 96 THR A CA 1
ATOM 764 C C . THR A 1 96 ? -11.968 -3.011 -5.805 1.00 92.38 96 THR A C 1
ATOM 766 O O . THR A 1 96 ? -11.825 -4.229 -5.698 1.00 92.38 96 THR A O 1
ATOM 769 N N . ALA A 1 97 ? -12.251 -2.404 -6.962 1.00 93.06 97 ALA A N 1
ATOM 770 C CA . ALA A 1 97 ? -12.440 -3.080 -8.246 1.00 93.06 97 ALA A CA 1
ATOM 771 C C . ALA A 1 97 ? -11.133 -3.627 -8.865 1.00 93.06 97 ALA A C 1
ATOM 773 O O . ALA A 1 97 ? -11.169 -4.391 -9.829 1.00 93.06 97 ALA A O 1
ATOM 774 N N . LEU A 1 98 ? -9.958 -3.264 -8.334 1.00 91.31 98 LEU A N 1
ATOM 775 C CA . LEU A 1 98 ? -8.675 -3.751 -8.849 1.00 91.31 98 LEU A CA 1
ATOM 776 C C . LEU A 1 98 ? -8.422 -5.218 -8.473 1.00 91.31 98 LEU A C 1
ATOM 778 O O . LEU A 1 98 ? -8.787 -5.699 -7.392 1.00 91.31 98 LEU A O 1
ATOM 782 N N . ARG A 1 99 ? -7.662 -5.917 -9.329 1.00 93.06 99 ARG A N 1
ATOM 783 C CA . ARG A 1 99 ? -7.157 -7.269 -9.040 1.00 93.06 99 ARG A CA 1
ATOM 784 C C . ARG A 1 99 ? -6.416 -7.301 -7.700 1.00 93.06 99 ARG A C 1
ATOM 786 O O . ARG A 1 99 ? -5.742 -6.346 -7.313 1.00 93.06 99 ARG A O 1
ATOM 793 N N . HIS A 1 100 ? -6.517 -8.427 -6.992 1.00 88.62 100 HIS A N 1
ATOM 794 C CA . HIS A 1 100 ? -5.915 -8.591 -5.664 1.00 88.62 100 HIS A CA 1
ATOM 795 C C . HIS A 1 100 ? -4.405 -8.289 -5.647 1.00 88.62 100 HIS A C 1
ATOM 797 O O . HIS A 1 100 ? -3.935 -7.568 -4.768 1.00 88.62 100 HIS A O 1
ATOM 803 N N . SER A 1 101 ? -3.658 -8.767 -6.648 1.00 86.31 101 SER A N 1
ATOM 804 C CA . SER A 1 101 ? -2.219 -8.505 -6.783 1.00 86.31 101 SER A CA 1
ATOM 805 C C . SER A 1 101 ? -1.904 -7.012 -6.921 1.00 86.31 101 SER A C 1
ATOM 807 O O . SER A 1 101 ? -1.006 -6.509 -6.247 1.00 86.31 101 SER A O 1
ATOM 809 N N . THR A 1 102 ? -2.685 -6.276 -7.715 1.00 90.44 102 THR A N 1
ATOM 810 C CA . THR A 1 102 ? -2.551 -4.821 -7.871 1.00 90.44 102 THR A CA 1
ATOM 811 C C . THR A 1 102 ? -2.852 -4.090 -6.566 1.00 90.44 102 THR A C 1
ATOM 813 O O . THR A 1 102 ? -2.065 -3.243 -6.149 1.00 90.44 102 THR A O 1
ATOM 816 N N . ARG A 1 103 ? -3.934 -4.462 -5.864 1.00 91.50 103 ARG A N 1
ATOM 817 C CA . ARG A 1 103 ? -4.270 -3.893 -4.545 1.00 91.50 103 ARG A CA 1
ATOM 818 C C . ARG A 1 103 ? -3.141 -4.101 -3.536 1.00 91.50 103 ARG A C 1
ATOM 820 O O . ARG A 1 103 ? -2.789 -3.165 -2.822 1.00 91.50 103 ARG A O 1
ATOM 827 N N . LYS A 1 104 ? -2.547 -5.300 -3.503 1.00 91.75 104 LYS A N 1
ATOM 828 C CA . LYS A 1 104 ? -1.394 -5.617 -2.645 1.00 91.75 104 LYS A CA 1
ATOM 829 C C . LYS A 1 104 ? -0.180 -4.754 -2.999 1.00 91.75 104 LYS A C 1
ATOM 831 O O . LYS A 1 104 ? 0.438 -4.189 -2.103 1.00 91.75 104 LYS A O 1
ATOM 836 N N . GLY A 1 105 ? 0.122 -4.604 -4.289 1.00 89.69 105 GLY A N 1
ATOM 837 C CA . GLY A 1 105 ? 1.215 -3.751 -4.760 1.00 89.69 105 GLY A CA 1
ATOM 838 C C . GLY A 1 105 ? 1.021 -2.272 -4.410 1.00 89.69 105 GLY A C 1
ATOM 839 O O . GLY A 1 105 ? 1.979 -1.608 -4.028 1.00 89.69 105 GLY A O 1
ATOM 840 N N . TYR A 1 106 ? -0.206 -1.756 -4.514 1.00 95.00 106 TYR A N 1
ATOM 841 C CA . TYR A 1 106 ? -0.526 -0.372 -4.150 1.00 95.00 106 TYR A CA 1
ATOM 842 C C . TYR A 1 106 ? -0.392 -0.137 -2.648 1.00 95.00 106 TYR A C 1
ATOM 844 O O . TYR A 1 106 ? 0.272 0.818 -2.261 1.00 95.00 106 TYR A O 1
ATOM 852 N N . ARG A 1 107 ? -0.948 -1.026 -1.811 1.00 93.00 107 ARG A N 1
ATOM 853 C CA . ARG A 1 107 ? -0.794 -0.936 -0.348 1.00 93.00 107 ARG A CA 1
ATOM 854 C C . ARG A 1 107 ? 0.671 -0.954 0.058 1.00 93.00 107 ARG A C 1
ATOM 856 O O . ARG A 1 107 ? 1.101 -0.072 0.781 1.00 93.00 107 ARG A O 1
ATOM 863 N N . PHE A 1 108 ? 1.452 -1.876 -0.504 1.00 91.12 108 PHE A N 1
ATOM 864 C CA . PHE A 1 108 ? 2.885 -1.932 -0.241 1.00 91.12 108 PHE A CA 1
ATOM 865 C C . PHE A 1 108 ? 3.585 -0.603 -0.564 1.00 91.12 108 PHE A C 1
ATOM 867 O O . PHE A 1 108 ? 4.374 -0.116 0.237 1.00 91.12 108 PHE A O 1
ATOM 874 N N . ALA A 1 109 ? 3.280 0.016 -1.709 1.00 93.19 109 ALA A N 1
ATOM 875 C CA . ALA A 1 109 ? 3.840 1.322 -2.049 1.00 93.19 109 ALA A CA 1
ATOM 876 C C . ALA A 1 109 ? 3.389 2.426 -1.072 1.00 93.19 109 ALA A C 1
ATOM 878 O O . ALA A 1 109 ? 4.227 3.209 -0.631 1.00 93.19 109 ALA A O 1
ATOM 879 N N . MET A 1 110 ? 2.102 2.470 -0.712 1.00 94.62 110 MET A N 1
ATOM 880 C CA . MET A 1 110 ? 1.546 3.435 0.249 1.00 94.62 110 MET A CA 1
ATOM 881 C C . MET A 1 110 ? 2.210 3.310 1.623 1.00 94.62 110 MET A C 1
ATOM 883 O O . MET A 1 110 ? 2.671 4.315 2.153 1.00 94.62 110 MET A O 1
ATOM 887 N N . ASP A 1 111 ? 2.349 2.091 2.148 1.00 91.06 111 ASP A N 1
ATOM 888 C CA . ASP A 1 111 ? 2.983 1.822 3.445 1.00 91.06 111 ASP A CA 1
ATOM 889 C C . ASP A 1 111 ? 4.445 2.295 3.461 1.00 91.06 111 ASP A C 1
ATOM 891 O O . ASP A 1 111 ? 4.896 2.926 4.418 1.00 91.06 111 ASP A O 1
ATOM 895 N N . GLN A 1 112 ? 5.189 2.041 2.375 1.00 92.12 112 GLN A N 1
ATOM 896 C CA . GLN A 1 112 ? 6.563 2.532 2.244 1.00 92.12 112 GLN A CA 1
ATOM 897 C C . GLN A 1 112 ? 6.612 4.060 2.237 1.00 92.12 112 GLN A C 1
ATOM 899 O O . GLN A 1 112 ? 7.474 4.626 2.900 1.00 92.12 112 GLN A O 1
ATOM 904 N N . ILE A 1 113 ? 5.692 4.718 1.524 1.00 92.94 113 ILE A N 1
ATOM 905 C CA . ILE A 1 113 ? 5.608 6.182 1.445 1.00 92.94 113 ILE A CA 1
ATOM 906 C C . ILE A 1 113 ? 5.246 6.793 2.804 1.00 92.94 113 ILE A C 1
ATOM 908 O O . ILE A 1 113 ? 5.870 7.774 3.205 1.00 92.94 113 ILE A O 1
ATOM 912 N N . GLU A 1 114 ? 4.278 6.224 3.529 1.00 91.75 114 GLU A N 1
ATOM 913 C CA . GLU A 1 114 ? 3.892 6.695 4.868 1.00 91.75 114 GLU A CA 1
ATOM 914 C C . GLU A 1 114 ? 5.070 6.686 5.842 1.00 91.75 114 GLU A C 1
ATOM 916 O O . GLU A 1 114 ? 5.230 7.631 6.620 1.00 91.75 114 GLU A O 1
ATOM 921 N N . ALA A 1 115 ? 5.890 5.636 5.771 1.00 88.94 115 ALA A N 1
ATOM 922 C CA . ALA A 1 115 ? 7.050 5.428 6.627 1.00 88.94 115 ALA A CA 1
ATOM 923 C C . ALA A 1 115 ? 8.290 6.239 6.208 1.00 88.94 115 ALA A C 1
ATOM 925 O O . ALA A 1 115 ? 9.328 6.135 6.858 1.00 88.94 115 ALA A O 1
ATOM 926 N N . MET A 1 116 ? 8.239 7.021 5.122 1.00 87.94 116 MET A N 1
ATOM 927 C CA . MET A 1 116 ? 9.388 7.831 4.714 1.00 87.94 116 MET A CA 1
ATOM 928 C C . MET A 1 116 ? 9.583 9.025 5.646 1.00 87.94 116 MET A C 1
ATOM 930 O O . MET A 1 116 ? 8.702 9.878 5.778 1.00 87.94 116 MET A O 1
ATOM 934 N N . ASP A 1 117 ? 10.782 9.134 6.217 1.00 83.62 117 ASP A N 1
ATOM 935 C CA . ASP A 1 117 ? 11.133 10.241 7.097 1.00 83.62 117 ASP A CA 1
ATOM 936 C C . ASP A 1 117 ? 11.315 11.556 6.338 1.00 83.62 117 ASP A C 1
ATOM 938 O O . ASP A 1 117 ? 12.039 11.678 5.336 1.00 83.62 117 ASP A O 1
ATOM 942 N N . THR A 1 118 ? 10.680 12.593 6.869 1.00 79.44 118 THR A N 1
ATOM 943 C CA . THR A 1 118 ? 10.838 13.984 6.449 1.00 79.44 118 THR A CA 1
ATOM 944 C C . THR A 1 118 ? 11.380 14.824 7.605 1.00 79.44 118 THR A C 1
ATOM 946 O O . THR A 1 118 ? 11.515 14.338 8.723 1.00 79.44 118 THR A O 1
ATOM 949 N N . LYS A 1 119 ? 11.709 16.100 7.354 1.00 71.25 119 LYS A N 1
ATOM 950 C CA . LYS A 1 119 ? 12.303 17.005 8.360 1.00 71.25 119 LYS A CA 1
ATOM 951 C C . LYS A 1 119 ? 11.428 17.182 9.625 1.00 71.25 119 LYS A C 1
ATOM 953 O O . LYS A 1 119 ? 11.930 17.665 10.626 1.00 71.25 119 LYS A O 1
ATOM 958 N N . GLY A 1 120 ? 10.152 16.780 9.586 1.00 68.94 120 GLY A N 1
ATOM 959 C CA . GLY A 1 120 ? 9.209 16.818 10.713 1.00 68.94 120 GLY A CA 1
ATOM 960 C C . GLY A 1 120 ? 8.613 15.455 11.089 1.00 68.94 120 GLY A C 1
ATOM 961 O O . GLY A 1 120 ? 7.491 15.413 11.582 1.00 68.94 120 GLY A O 1
ATOM 962 N N . GLY A 1 121 ? 9.316 14.351 10.810 1.00 79.88 121 GLY A N 1
ATOM 963 C CA . GLY A 1 121 ? 8.847 12.986 11.077 1.00 79.88 121 GLY A CA 1
ATOM 964 C C . GLY A 1 121 ? 8.266 12.274 9.845 1.00 79.88 121 GLY A C 1
ATOM 965 O O . GLY A 1 121 ? 8.454 12.745 8.712 1.00 79.88 121 GLY A O 1
ATOM 966 N N . PRO A 1 122 ? 7.581 11.130 10.037 1.00 86.38 122 PRO A N 1
ATOM 967 C CA . PRO A 1 122 ? 7.059 10.317 8.940 1.00 86.38 122 PRO A CA 1
ATOM 968 C C . PRO A 1 122 ? 6.056 11.081 8.074 1.00 86.38 122 PRO A C 1
ATOM 970 O O . PRO A 1 122 ? 5.158 11.757 8.587 1.00 86.38 122 PRO A O 1
ATOM 973 N N . LEU A 1 123 ? 6.165 10.937 6.750 1.00 88.56 123 LEU A N 1
ATOM 974 C CA . LEU A 1 123 ? 5.287 11.623 5.798 1.00 88.56 123 LEU A CA 1
ATOM 975 C C . LEU A 1 123 ? 3.804 11.315 6.050 1.00 88.56 123 LEU A C 1
ATOM 977 O O . LEU A 1 123 ? 2.962 12.191 5.851 1.00 88.56 123 LEU A O 1
ATOM 981 N N . GLY A 1 124 ? 3.485 10.111 6.534 1.00 85.31 124 GLY A N 1
ATOM 982 C CA . GLY A 1 124 ? 2.119 9.695 6.851 1.00 85.31 124 GLY A CA 1
ATOM 983 C C . GLY A 1 124 ? 1.370 10.653 7.787 1.00 85.31 124 GLY A C 1
ATOM 984 O O . GLY A 1 124 ? 0.163 10.828 7.625 1.00 85.31 124 GLY A O 1
ATOM 985 N N . GLY A 1 125 ? 2.069 11.315 8.718 1.00 85.50 125 GLY A N 1
ATOM 986 C CA . GLY A 1 125 ? 1.474 12.277 9.656 1.00 85.50 125 GLY A CA 1
ATOM 987 C C . GLY A 1 125 ? 1.275 13.686 9.088 1.00 85.50 125 GLY A C 1
ATOM 988 O O . GLY A 1 125 ? 0.588 14.508 9.693 1.00 85.50 125 GLY A O 1
ATOM 989 N N . ARG A 1 126 ? 1.849 13.995 7.920 1.00 88.25 126 ARG A N 1
ATOM 990 C CA . ARG A 1 126 ? 1.759 15.323 7.306 1.00 88.25 126 ARG A CA 1
ATOM 991 C C . ARG A 1 126 ? 0.395 15.524 6.646 1.00 88.25 126 ARG A C 1
ATOM 993 O O . ARG A 1 126 ? -0.197 14.582 6.124 1.00 88.25 126 ARG A O 1
ATOM 1000 N N . LYS A 1 127 ? -0.095 16.769 6.616 1.00 90.69 127 LYS A N 1
ATOM 1001 C CA . LYS A 1 127 ? -1.296 17.135 5.846 1.00 90.69 127 LYS A CA 1
ATOM 1002 C C . LYS A 1 127 ? -1.066 16.866 4.356 1.00 90.69 127 LYS A C 1
ATOM 1004 O O . LYS A 1 127 ? -0.114 17.391 3.782 1.00 90.69 127 LYS A O 1
ATOM 1009 N N . ALA A 1 128 ? -1.959 16.110 3.723 1.00 90.88 128 ALA A N 1
ATOM 1010 C CA . ALA A 1 128 ? -1.882 15.769 2.305 1.00 90.88 128 ALA A CA 1
ATOM 1011 C C . ALA A 1 128 ? -1.977 17.006 1.395 1.00 90.88 128 ALA A C 1
ATOM 1013 O O . ALA A 1 128 ? -1.320 17.063 0.360 1.00 90.88 128 ALA A O 1
ATOM 1014 N N . ALA A 1 129 ? -2.732 18.024 1.821 1.00 89.56 129 ALA A N 1
ATOM 1015 C CA . ALA A 1 129 ? -2.836 19.312 1.134 1.00 89.56 129 ALA A CA 1
ATOM 1016 C C . ALA A 1 129 ? -1.538 20.144 1.169 1.00 89.56 129 ALA A C 1
ATOM 1018 O O . ALA A 1 129 ? -1.366 21.039 0.354 1.00 89.56 129 ALA A O 1
ATOM 1019 N N . ALA A 1 130 ? -0.630 19.860 2.111 1.00 89.38 130 ALA A N 1
ATOM 1020 C CA . ALA A 1 130 ? 0.654 20.551 2.257 1.00 89.38 130 ALA A CA 1
ATOM 1021 C C . ALA A 1 130 ? 1.806 19.833 1.527 1.00 89.38 130 ALA A C 1
ATOM 1023 O O . ALA A 1 130 ? 2.979 20.134 1.772 1.00 89.38 130 ALA A O 1
ATOM 1024 N N . VAL A 1 131 ? 1.481 18.825 0.711 1.00 90.38 131 VAL A N 1
ATOM 1025 C CA . VAL A 1 131 ? 2.420 18.176 -0.204 1.00 90.38 131 VAL A CA 1
ATOM 1026 C C . VAL A 1 131 ? 2.381 18.961 -1.510 1.00 90.38 131 VAL A C 1
ATOM 1028 O O . VAL A 1 131 ? 1.385 18.922 -2.228 1.00 90.38 131 VAL A O 1
ATOM 1031 N N . ASP A 1 132 ? 3.456 19.688 -1.786 1.00 90.44 132 ASP A N 1
ATOM 1032 C CA . ASP A 1 132 ? 3.661 20.452 -3.016 1.00 90.44 132 ASP A CA 1
ATOM 1033 C C . ASP A 1 132 ? 4.666 19.744 -3.947 1.00 90.44 132 ASP A C 1
ATOM 1035 O O . ASP A 1 132 ? 5.170 18.658 -3.636 1.00 90.44 132 ASP A O 1
ATOM 1039 N N . ALA A 1 133 ? 4.945 20.357 -5.101 1.00 90.38 133 ALA A N 1
ATOM 1040 C CA . ALA A 1 133 ? 5.877 19.822 -6.094 1.00 90.38 133 ALA A CA 1
ATOM 1041 C C . ALA A 1 133 ? 7.295 19.613 -5.519 1.00 90.38 133 ALA A C 1
ATOM 1043 O O . ALA A 1 133 ? 7.930 18.580 -5.746 1.00 90.38 133 ALA A O 1
ATOM 1044 N N . THR A 1 134 ? 7.767 20.549 -4.692 1.00 89.25 134 THR A N 1
ATOM 1045 C CA . THR A 1 134 ? 9.084 20.482 -4.042 1.00 89.25 134 THR A CA 1
ATOM 1046 C C . THR A 1 134 ? 9.180 19.278 -3.106 1.00 89.25 134 THR A C 1
ATOM 1048 O O . THR A 1 134 ? 10.184 18.558 -3.098 1.00 89.25 134 THR A O 1
ATOM 1051 N N . VAL A 1 135 ? 8.123 19.019 -2.329 1.00 89.62 135 VAL A N 1
ATOM 1052 C CA . VAL A 1 135 ? 8.026 17.850 -1.449 1.00 89.62 135 VAL A CA 1
ATOM 1053 C C . VAL A 1 135 ? 7.977 16.566 -2.267 1.00 89.62 135 VAL A C 1
ATOM 1055 O O . VAL A 1 135 ? 8.672 15.617 -1.903 1.00 89.62 135 VAL A O 1
ATOM 1058 N N . SER A 1 136 ? 7.217 16.514 -3.367 1.00 90.62 136 SER A N 1
ATOM 1059 C CA . SER A 1 136 ? 7.181 15.320 -4.219 1.00 90.62 136 SER A CA 1
ATOM 1060 C C . SER A 1 136 ? 8.537 15.017 -4.861 1.00 90.62 136 SER A C 1
ATOM 1062 O O . SER A 1 136 ? 8.960 13.861 -4.862 1.00 90.62 136 SER A O 1
ATOM 1064 N N . ASP A 1 137 ? 9.282 16.029 -5.308 1.00 90.81 137 ASP A N 1
ATOM 1065 C CA . ASP A 1 137 ? 10.611 15.833 -5.900 1.00 90.81 137 ASP A CA 1
ATOM 1066 C C . ASP A 1 137 ? 11.649 15.387 -4.868 1.00 90.81 137 ASP A C 1
ATOM 1068 O O . ASP A 1 137 ? 12.499 14.532 -5.142 1.00 90.81 137 ASP A O 1
ATOM 1072 N N . ALA A 1 138 ? 11.588 15.944 -3.656 1.00 90.50 138 ALA A N 1
ATOM 1073 C CA . ALA A 1 138 ? 12.421 15.500 -2.545 1.00 90.50 138 ALA A CA 1
ATOM 1074 C C . ALA A 1 138 ? 12.077 14.060 -2.130 1.00 90.50 138 ALA A C 1
ATOM 1076 O O . ALA A 1 138 ? 12.977 13.259 -1.859 1.00 90.50 138 ALA A O 1
ATOM 1077 N N . LEU A 1 139 ? 10.786 13.713 -2.120 1.00 91.56 139 LEU A N 1
ATOM 1078 C CA . LEU A 1 139 ? 10.310 12.365 -1.832 1.00 91.56 139 LEU A CA 1
ATOM 1079 C C . LEU A 1 139 ? 10.832 11.368 -2.867 1.00 91.56 139 LEU A C 1
ATOM 1081 O O . LEU A 1 139 ? 11.355 10.323 -2.488 1.00 91.56 139 LEU A O 1
ATOM 1085 N N . TYR A 1 140 ? 10.765 11.705 -4.156 1.00 91.25 140 TYR A N 1
ATOM 1086 C CA . TYR A 1 140 ? 11.281 10.847 -5.218 1.00 91.25 140 TYR A CA 1
ATOM 1087 C C . TYR A 1 140 ? 12.789 10.623 -5.103 1.00 91.25 140 TYR A C 1
ATOM 1089 O O . TYR A 1 140 ? 13.240 9.481 -5.178 1.00 91.25 140 TYR A O 1
ATOM 1097 N N . ARG A 1 141 ? 13.571 11.678 -4.835 1.00 90.88 141 ARG A N 1
ATOM 1098 C CA . ARG A 1 141 ? 15.021 11.557 -4.599 1.00 90.88 141 ARG A CA 1
ATOM 1099 C C . ARG A 1 141 ? 15.332 10.603 -3.444 1.00 90.88 141 ARG A C 1
ATOM 1101 O O . ARG A 1 141 ? 16.165 9.710 -3.596 1.00 90.88 141 ARG A O 1
ATOM 1108 N N . LYS A 1 142 ? 14.617 10.732 -2.323 1.00 91.38 142 LYS A N 1
ATOM 1109 C CA . LYS A 1 142 ? 14.763 9.829 -1.170 1.00 91.38 142 LYS A CA 1
ATOM 1110 C C . LYS A 1 142 ? 14.343 8.395 -1.491 1.00 91.38 142 LYS A C 1
ATOM 1112 O O . LYS A 1 142 ? 15.045 7.456 -1.128 1.00 91.38 142 LYS A O 1
ATOM 1117 N N . ALA A 1 143 ? 13.223 8.218 -2.188 1.00 91.19 143 ALA A N 1
ATOM 1118 C CA . ALA A 1 143 ? 12.725 6.900 -2.565 1.00 91.19 143 ALA A CA 1
ATOM 1119 C C . ALA A 1 143 ? 13.698 6.203 -3.523 1.00 91.19 143 ALA A C 1
ATOM 1121 O O . ALA A 1 143 ? 13.965 5.014 -3.366 1.00 91.19 143 ALA A O 1
ATOM 1122 N N . ARG A 1 144 ? 14.282 6.950 -4.470 1.00 91.12 144 ARG A N 1
ATOM 1123 C CA . ARG A 1 144 ? 15.283 6.443 -5.416 1.00 91.12 144 ARG A CA 1
ATOM 1124 C C . ARG A 1 144 ? 16.552 5.996 -4.701 1.00 91.12 144 ARG A C 1
ATOM 1126 O O . ARG A 1 144 ? 17.049 4.920 -5.011 1.00 91.12 144 ARG A O 1
ATOM 1133 N N . ALA A 1 145 ? 17.030 6.773 -3.729 1.00 89.12 145 ALA A N 1
ATOM 1134 C CA . ALA A 1 145 ? 18.199 6.410 -2.929 1.00 89.12 145 ALA A CA 1
ATOM 1135 C C . ALA A 1 145 ? 17.961 5.153 -2.070 1.00 89.12 145 ALA A C 1
ATOM 1137 O O . ALA A 1 145 ? 18.853 4.322 -1.948 1.00 89.12 145 ALA A O 1
ATOM 1138 N N . LYS A 1 146 ? 16.759 4.992 -1.499 1.00 90.50 146 LYS A N 1
ATOM 1139 C CA . LYS A 1 146 ? 16.446 3.886 -0.576 1.00 90.50 146 LYS A CA 1
ATOM 1140 C C . LYS A 1 146 ? 16.021 2.587 -1.270 1.00 90.50 146 LYS A C 1
ATOM 1142 O O . LYS A 1 146 ? 16.362 1.507 -0.803 1.00 90.50 146 LYS A O 1
ATOM 1147 N N . HIS A 1 147 ? 15.242 2.677 -2.347 1.00 88.06 147 HIS A N 1
ATOM 1148 C CA . HIS A 1 147 ? 14.574 1.524 -2.968 1.00 88.06 147 HIS A CA 1
ATOM 1149 C C . HIS A 1 147 ? 14.958 1.295 -4.437 1.00 88.06 147 HIS A C 1
ATOM 1151 O O . HIS A 1 147 ? 14.488 0.340 -5.056 1.00 88.06 147 HIS A O 1
ATOM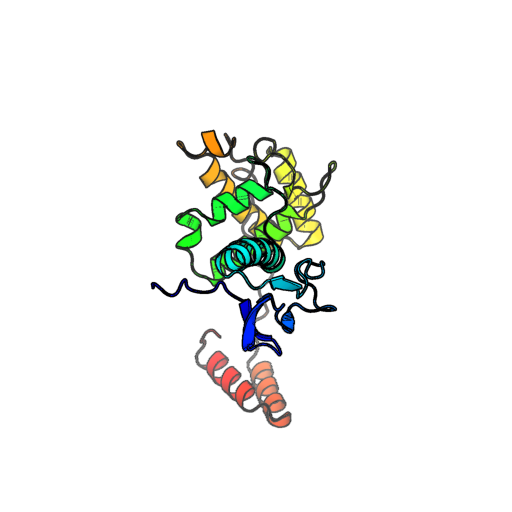 1157 N N . GLY A 1 148 ? 15.784 2.169 -5.013 1.00 87.81 148 GLY A N 1
ATOM 1158 C CA . GLY A 1 148 ? 16.119 2.149 -6.431 1.00 87.81 148 GLY A CA 1
ATOM 1159 C C . GLY A 1 148 ? 15.058 2.811 -7.316 1.00 87.81 148 GLY A C 1
ATOM 1160 O O . GLY A 1 148 ? 13.925 3.088 -6.919 1.00 87.81 148 GLY A O 1
ATOM 1161 N N . GLU A 1 149 ? 15.441 3.079 -8.562 1.00 87.44 149 GLU A N 1
ATOM 1162 C CA . GLU A 1 149 ? 14.671 3.907 -9.499 1.00 87.44 149 GLU A CA 1
ATOM 1163 C C . GLU A 1 149 ? 13.312 3.319 -9.884 1.00 87.44 149 GLU A C 1
ATOM 1165 O O . GLU A 1 149 ? 12.308 4.034 -9.910 1.00 87.44 149 GLU A O 1
ATOM 1170 N N . ARG A 1 150 ? 13.254 2.007 -10.134 1.00 84.94 150 ARG A N 1
ATOM 1171 C CA . ARG A 1 150 ? 12.013 1.325 -10.519 1.00 84.94 150 ARG A CA 1
ATOM 1172 C C . ARG A 1 150 ? 10.961 1.417 -9.417 1.00 84.94 150 ARG A C 1
ATOM 1174 O O . ARG A 1 150 ? 9.818 1.782 -9.688 1.00 84.94 150 ARG A O 1
ATOM 1181 N N . GLN A 1 151 ? 11.351 1.106 -8.182 1.00 89.00 151 GLN A N 1
ATOM 1182 C CA . GLN A 1 151 ? 10.433 1.129 -7.048 1.00 89.00 151 GLN A CA 1
ATOM 1183 C C . GLN A 1 151 ? 10.021 2.563 -6.705 1.00 89.00 151 GLN A C 1
ATOM 1185 O O . GLN A 1 151 ? 8.839 2.817 -6.494 1.00 89.00 151 GLN A O 1
ATOM 1190 N N . ALA A 1 152 ? 10.960 3.513 -6.733 1.00 90.88 152 ALA A N 1
ATOM 1191 C CA . ALA A 1 152 ? 10.661 4.927 -6.524 1.00 90.88 152 ALA A CA 1
ATOM 1192 C C . ALA A 1 152 ? 9.659 5.468 -7.553 1.00 90.88 152 ALA A C 1
ATOM 1194 O O . ALA A 1 152 ? 8.693 6.137 -7.189 1.00 90.88 152 ALA A O 1
ATOM 1195 N N . SER A 1 153 ? 9.843 5.124 -8.830 1.00 90.75 153 SER A N 1
ATOM 1196 C CA . SER A 1 153 ? 8.925 5.509 -9.906 1.00 90.75 153 SER A CA 1
ATOM 1197 C C . SER A 1 153 ? 7.528 4.939 -9.672 1.00 90.75 153 SER A C 1
ATOM 1199 O O . SER A 1 153 ? 6.537 5.659 -9.782 1.00 90.75 153 SER A O 1
ATOM 1201 N N . TYR A 1 154 ? 7.442 3.662 -9.289 1.00 91.38 154 TYR A N 1
ATOM 1202 C CA . TYR A 1 154 ? 6.174 3.013 -8.969 1.00 91.38 154 TYR A CA 1
ATOM 1203 C C . TYR A 1 154 ? 5.470 3.666 -7.770 1.00 91.38 154 TYR A C 1
ATOM 1205 O O . TYR A 1 154 ? 4.274 3.945 -7.836 1.00 91.38 154 TYR A O 1
ATOM 1213 N N . MET A 1 155 ? 6.208 3.998 -6.706 1.00 93.50 155 MET A N 1
ATOM 1214 C CA . MET A 1 155 ? 5.676 4.727 -5.548 1.00 93.50 155 MET A CA 1
ATOM 1215 C C . MET A 1 155 ? 5.070 6.075 -5.963 1.00 93.50 155 MET A C 1
ATOM 1217 O O . MET A 1 155 ? 3.937 6.381 -5.597 1.00 93.50 155 MET A O 1
ATOM 1221 N N . MET A 1 156 ? 5.773 6.858 -6.786 1.00 94.19 156 MET A N 1
ATOM 1222 C CA . MET A 1 156 ? 5.254 8.148 -7.253 1.00 94.19 156 MET A CA 1
ATOM 1223 C C . MET A 1 156 ? 4.046 8.001 -8.189 1.00 94.19 156 MET A C 1
ATOM 1225 O O . MET A 1 156 ? 3.129 8.819 -8.134 1.00 94.19 156 MET A O 1
ATOM 1229 N N . GLN A 1 157 ? 3.991 6.951 -9.015 1.00 92.25 157 GLN A N 1
ATOM 1230 C CA . GLN A 1 157 ? 2.811 6.649 -9.834 1.00 92.25 157 GLN A CA 1
ATOM 1231 C C . GLN A 1 157 ? 1.580 6.360 -8.965 1.00 92.25 157 GLN A C 1
ATOM 1233 O O . GLN A 1 157 ? 0.491 6.858 -9.262 1.00 92.25 157 GLN A O 1
ATOM 1238 N N . VAL A 1 158 ? 1.752 5.611 -7.871 1.00 94.44 158 VAL A N 1
ATOM 1239 C CA . VAL A 1 158 ? 0.680 5.359 -6.897 1.00 94.44 158 VAL A CA 1
ATOM 1240 C C . VAL A 1 158 ? 0.239 6.667 -6.232 1.00 94.44 158 VAL A C 1
ATOM 1242 O O . VAL A 1 158 ? -0.959 6.949 -6.212 1.00 94.44 158 VAL A O 1
ATOM 1245 N N . CYS A 1 159 ? 1.169 7.519 -5.784 1.00 94.75 159 CYS A N 1
ATOM 1246 C CA . CYS A 1 159 ? 0.836 8.851 -5.259 1.00 94.75 159 CYS A CA 1
ATOM 1247 C C . CYS A 1 159 ? 0.054 9.697 -6.270 1.00 94.75 159 CYS A C 1
ATOM 1249 O O . CYS A 1 159 ? -0.996 10.248 -5.939 1.00 94.75 159 CYS A O 1
ATOM 1251 N N . ARG A 1 160 ? 0.513 9.757 -7.526 1.00 94.38 160 ARG A N 1
ATOM 1252 C CA . ARG A 1 160 ? -0.172 10.484 -8.602 1.00 94.38 160 ARG A CA 1
ATOM 1253 C C . ARG A 1 160 ? -1.602 10.002 -8.775 1.00 94.38 160 ARG A C 1
ATOM 1255 O O . ARG A 1 160 ? -2.496 10.826 -8.957 1.00 94.38 160 ARG A O 1
ATOM 1262 N N . LEU A 1 161 ? -1.822 8.694 -8.724 1.00 93.56 161 LEU A N 1
ATOM 1263 C CA . LEU A 1 161 ? -3.145 8.103 -8.856 1.00 93.56 161 LEU A CA 1
ATOM 1264 C C . LEU A 1 161 ? -4.052 8.509 -7.685 1.00 93.56 161 LEU A C 1
ATOM 1266 O O . LEU A 1 161 ? -5.168 8.979 -7.922 1.00 93.56 161 LEU A O 1
ATOM 1270 N N . VAL A 1 162 ? -3.558 8.395 -6.450 1.00 95.38 162 VAL A N 1
ATOM 1271 C CA . VAL A 1 162 ? -4.292 8.775 -5.233 1.00 95.38 162 VAL A CA 1
ATOM 1272 C C . VAL A 1 162 ? -4.665 10.258 -5.256 1.00 95.38 162 VAL A C 1
ATOM 1274 O O . VAL A 1 162 ? -5.838 10.593 -5.100 1.00 95.38 162 VAL A O 1
ATOM 1277 N N . TRP A 1 163 ? -3.708 11.152 -5.524 1.00 94.75 163 TRP A N 1
ATOM 1278 C CA . TRP A 1 163 ? -3.957 12.600 -5.555 1.00 94.75 163 TRP A CA 1
ATOM 1279 C C . TRP A 1 163 ? -4.876 13.013 -6.708 1.00 94.75 163 TRP A C 1
ATOM 1281 O O . TRP A 1 163 ? -5.709 13.901 -6.541 1.00 94.75 163 TRP A O 1
ATOM 1291 N N . ASN A 1 164 ? -4.801 12.336 -7.859 1.00 94.00 164 ASN A N 1
ATOM 1292 C CA . ASN A 1 164 ? -5.751 12.548 -8.952 1.00 94.00 164 ASN A CA 1
ATOM 1293 C C . ASN A 1 164 ? -7.187 12.202 -8.557 1.00 94.00 164 ASN A C 1
ATOM 1295 O O . ASN A 1 164 ? -8.113 12.836 -9.057 1.00 94.00 164 ASN A O 1
ATOM 1299 N N . GLN A 1 165 ? -7.381 11.191 -7.709 1.00 93.56 165 GLN A N 1
ATOM 1300 C CA . GLN A 1 165 ? -8.702 10.845 -7.197 1.00 93.56 165 GLN A CA 1
ATOM 1301 C C . GLN A 1 165 ? -9.149 11.836 -6.117 1.00 93.56 165 GLN A C 1
ATOM 1303 O O . GLN A 1 165 ? -10.287 12.297 -6.156 1.00 93.56 165 GLN A O 1
ATOM 1308 N N . ALA A 1 166 ? -8.249 12.195 -5.200 1.00 92.94 166 ALA A N 1
ATOM 1309 C CA . ALA A 1 166 ? -8.515 13.112 -4.094 1.00 92.94 166 ALA A CA 1
ATOM 1310 C C . ALA A 1 166 ? -8.955 14.504 -4.566 1.00 92.94 166 ALA A C 1
ATOM 1312 O O . ALA A 1 166 ? -9.896 15.070 -4.017 1.00 92.94 166 ALA A O 1
ATOM 1313 N N . ARG A 1 167 ? -8.327 15.025 -5.629 1.00 93.38 167 ARG A N 1
ATOM 1314 C CA . ARG A 1 167 ? -8.628 16.359 -6.165 1.00 93.38 167 ARG A CA 1
ATOM 1315 C C . ARG A 1 167 ? -9.934 16.466 -6.957 1.00 93.38 167 ARG A C 1
ATOM 1317 O O . ARG A 1 167 ? -10.281 17.558 -7.398 1.00 93.38 167 ARG A O 1
ATOM 1324 N N . ARG A 1 168 ? -10.624 15.352 -7.237 1.00 90.19 168 ARG A N 1
ATOM 1325 C CA . ARG A 1 168 ? -11.837 15.387 -8.071 1.00 90.19 168 ARG A CA 1
ATOM 1326 C C . ARG A 1 168 ? -12.922 16.255 -7.418 1.00 90.19 168 ARG A C 1
ATOM 1328 O O . ARG A 1 168 ? -13.040 16.239 -6.186 1.00 90.19 168 ARG A O 1
ATOM 1335 N N . PRO A 1 169 ? -13.752 16.948 -8.223 1.00 83.19 169 PRO A N 1
ATOM 1336 C CA . PRO A 1 169 ? -14.950 17.611 -7.718 1.00 83.19 169 PRO A CA 1
ATOM 1337 C C . PRO A 1 169 ? -15.782 16.628 -6.880 1.00 83.19 169 PRO A C 1
ATOM 1339 O O . PRO A 1 169 ? -16.012 15.498 -7.305 1.00 83.19 169 PRO A O 1
ATOM 1342 N N . GLY A 1 170 ? -16.153 17.024 -5.660 1.00 82.94 170 GLY A N 1
ATOM 1343 C CA . GLY A 1 170 ? -16.846 16.178 -4.677 1.00 82.94 170 GLY A CA 1
ATOM 1344 C C . GLY A 1 170 ? -15.942 15.614 -3.572 1.00 82.94 170 GLY A C 1
ATOM 1345 O O . GLY A 1 170 ? -16.325 15.648 -2.406 1.00 82.94 170 GLY A O 1
ATOM 1346 N N . TYR A 1 171 ? -14.714 15.190 -3.894 1.00 85.88 171 TYR A N 1
ATOM 1347 C CA . TYR A 1 171 ? -13.768 14.642 -2.905 1.00 85.88 171 TYR A CA 1
ATOM 1348 C C . TYR A 1 171 ? -12.757 15.664 -2.387 1.00 85.88 171 TYR A C 1
ATOM 1350 O O . TYR A 1 171 ? -12.238 15.513 -1.278 1.00 85.88 171 TYR A O 1
ATOM 1358 N N . SER A 1 172 ? -12.490 16.729 -3.143 1.00 83.00 172 SER A N 1
ATOM 1359 C CA . SER A 1 172 ? -11.561 17.787 -2.729 1.00 83.00 172 SER A CA 1
ATOM 1360 C C . SER A 1 172 ? -11.997 18.476 -1.428 1.00 83.00 172 SER A C 1
ATOM 1362 O O . SER A 1 172 ? -11.152 18.819 -0.604 1.00 83.00 172 SER A O 1
ATOM 1364 N N . LYS A 1 173 ? -13.312 18.592 -1.179 1.00 80.88 173 LYS A N 1
ATOM 1365 C CA . LYS A 1 173 ? -13.868 19.154 0.067 1.00 80.88 173 LYS A CA 1
ATOM 1366 C C . LYS A 1 173 ? -13.576 18.279 1.290 1.00 80.88 173 LYS A C 1
ATOM 1368 O O . LYS A 1 173 ? -13.273 18.812 2.350 1.00 80.88 173 LYS A O 1
ATOM 1373 N N . SER A 1 174 ? -13.638 16.952 1.149 1.00 81.38 174 SER A N 1
ATOM 1374 C CA . SER A 1 174 ? -13.364 16.012 2.247 1.00 81.38 174 SER A CA 1
ATOM 1375 C C . SER A 1 174 ? -11.875 15.728 2.438 1.00 81.38 174 SER A C 1
ATOM 1377 O O . SER A 1 174 ? -11.431 15.498 3.556 1.00 81.38 174 SER A O 1
ATOM 1379 N N . THR A 1 175 ? -11.098 15.710 1.352 1.00 85.25 175 THR A N 1
ATOM 1380 C CA . THR A 1 175 ? -9.671 15.355 1.394 1.00 85.25 175 THR A CA 1
ATOM 1381 C C . THR A 1 175 ? -8.751 16.559 1.591 1.00 85.25 175 THR A C 1
ATOM 1383 O O . THR A 1 175 ? -7.601 16.388 1.992 1.00 85.25 175 THR A O 1
ATOM 1386 N N . GLY A 1 176 ? -9.236 17.771 1.305 1.00 84.38 176 GLY A N 1
ATOM 1387 C CA . GLY A 1 176 ? -8.460 19.011 1.348 1.00 84.38 176 GLY A CA 1
ATOM 1388 C C . GLY A 1 176 ? -7.458 19.166 0.198 1.00 84.38 176 GLY A C 1
ATOM 1389 O O . GLY A 1 176 ? -6.759 20.175 0.135 1.00 84.38 176 GLY A O 1
ATOM 1390 N N . VAL A 1 177 ? -7.371 18.192 -0.713 1.00 90.06 177 VAL A N 1
ATOM 1391 C CA . VAL A 1 177 ? -6.444 18.213 -1.849 1.00 90.06 177 VAL A CA 1
ATOM 1392 C C . VAL A 1 177 ? -7.062 19.012 -2.994 1.00 90.06 177 VAL A C 1
ATOM 1394 O O . VAL A 1 177 ? -8.126 18.657 -3.501 1.00 90.06 177 VAL A O 1
ATOM 1397 N N . LYS A 1 178 ? -6.380 20.083 -3.412 1.00 88.00 178 LYS A N 1
ATOM 1398 C CA . LYS A 1 178 ? -6.778 20.917 -4.559 1.00 88.00 178 LYS A CA 1
ATOM 1399 C C . LYS A 1 178 ? -6.034 20.522 -5.834 1.00 88.00 178 LYS A C 1
ATOM 1401 O O . LYS A 1 178 ? -6.656 20.293 -6.865 1.00 88.00 178 LYS A O 1
ATOM 1406 N N . ASP A 1 179 ? -4.722 20.338 -5.722 1.00 89.19 179 ASP A N 1
ATOM 1407 C CA . ASP A 1 179 ? -3.838 20.034 -6.845 1.00 89.19 179 ASP A CA 1
ATOM 1408 C C . ASP A 1 179 ? -3.094 18.713 -6.653 1.00 89.19 179 ASP A C 1
ATOM 1410 O O . ASP A 1 179 ? -3.003 18.174 -5.549 1.00 89.19 179 ASP A O 1
ATOM 1414 N N . ASN A 1 180 ? -2.575 18.164 -7.754 1.00 92.44 180 ASN A N 1
ATOM 1415 C CA . ASN A 1 180 ? -1.756 16.958 -7.722 1.00 92.44 180 ASN A CA 1
ATOM 1416 C C . ASN A 1 180 ? -0.280 17.319 -7.948 1.00 92.44 180 ASN A C 1
ATOM 1418 O O . ASN A 1 180 ? 0.103 17.543 -9.095 1.00 92.44 180 ASN A O 1
ATOM 1422 N N . PRO A 1 181 ? 0.571 17.310 -6.909 1.00 91.69 181 PRO A N 1
ATOM 1423 C CA . PRO A 1 181 ? 1.990 17.631 -7.062 1.00 91.69 181 PRO A CA 1
ATOM 1424 C C . PRO A 1 181 ? 2.746 16.564 -7.874 1.00 91.69 181 PRO A C 1
ATOM 1426 O O . PRO A 1 181 ? 3.762 16.850 -8.497 1.00 91.69 181 PRO A O 1
ATOM 1429 N N . PHE A 1 182 ? 2.213 15.341 -7.958 1.00 91.62 182 PHE A N 1
ATOM 1430 C CA . PHE A 1 182 ? 2.849 14.221 -8.651 1.00 91.62 182 PHE A CA 1
ATOM 1431 C C . PHE A 1 182 ? 2.532 14.163 -10.158 1.00 91.62 182 PHE A C 1
ATOM 1433 O O . PHE A 1 182 ? 2.996 13.253 -10.849 1.00 91.62 182 PHE A O 1
ATOM 1440 N N . SER A 1 183 ? 1.713 15.072 -10.706 1.00 85.44 183 SER A N 1
ATOM 1441 C CA . SER A 1 183 ? 1.322 15.009 -12.124 1.00 85.44 183 SER A CA 1
ATOM 1442 C C . SER A 1 183 ? 2.424 15.443 -13.091 1.00 85.44 183 SER A C 1
ATOM 1444 O O . SER A 1 183 ? 2.451 14.939 -14.212 1.00 85.44 183 SER A O 1
ATOM 1446 N N . GLY A 1 184 ? 3.309 16.350 -12.664 1.00 78.94 184 GLY A N 1
ATOM 1447 C CA . GLY A 1 184 ? 4.324 16.999 -13.504 1.00 78.94 184 GLY A CA 1
ATOM 1448 C C . GLY A 1 184 ? 5.753 16.483 -13.329 1.00 78.94 184 GLY A C 1
ATOM 1449 O O . GLY A 1 184 ? 6.663 17.034 -13.930 1.00 78.94 184 GLY A O 1
ATOM 1450 N N . MET A 1 185 ? 5.974 15.425 -12.546 1.00 80.19 185 MET A N 1
ATOM 1451 C CA . MET A 1 185 ? 7.326 14.991 -12.146 1.00 80.19 185 MET A CA 1
ATOM 1452 C C . MET A 1 185 ? 8.199 14.429 -13.283 1.00 80.19 185 MET A C 1
ATOM 1454 O O . MET A 1 185 ? 9.337 14.037 -13.043 1.00 80.19 185 MET A O 1
ATOM 1458 N N . GLY A 1 186 ? 7.668 14.296 -14.505 1.00 70.06 186 GLY A N 1
ATOM 1459 C CA . GLY A 1 186 ? 8.434 13.791 -15.649 1.00 70.06 186 GLY A CA 1
ATOM 1460 C C . GLY A 1 186 ? 9.023 12.393 -15.434 1.00 70.06 186 GLY A C 1
ATOM 1461 O O . GLY A 1 186 ? 10.057 12.072 -16.018 1.00 70.06 186 GLY A O 1
ATOM 1462 N N . ILE A 1 187 ? 8.398 11.571 -14.578 1.00 69.00 187 ILE A N 1
ATOM 1463 C CA . ILE A 1 187 ? 8.882 10.227 -14.250 1.00 69.00 187 ILE A CA 1
ATOM 1464 C C . ILE A 1 187 ? 8.845 9.398 -15.526 1.00 69.00 187 ILE A C 1
ATOM 1466 O O . ILE A 1 187 ? 7.789 8.921 -15.951 1.00 69.00 187 ILE A O 1
ATOM 1470 N N . LYS A 1 188 ? 10.015 9.241 -16.143 1.00 56.94 188 LYS A N 1
ATOM 1471 C CA . LYS A 1 188 ? 10.215 8.292 -17.226 1.00 56.94 188 LYS A CA 1
ATOM 1472 C C . LYS A 1 188 ? 9.878 6.922 -16.655 1.00 56.94 188 LYS A C 1
ATOM 1474 O O . LYS A 1 188 ? 10.335 6.573 -15.566 1.00 56.94 188 LYS A O 1
ATOM 1479 N N . ALA A 1 189 ? 9.039 6.159 -17.355 1.00 53.72 189 ALA A N 1
ATOM 1480 C CA . ALA A 1 189 ? 8.926 4.743 -17.048 1.00 53.72 189 ALA A CA 1
ATOM 1481 C C . ALA A 1 189 ? 10.356 4.205 -17.024 1.00 53.72 189 ALA A C 1
ATOM 1483 O O . ALA A 1 189 ? 11.095 4.446 -17.978 1.00 53.72 189 ALA A O 1
ATOM 1484 N N . SER A 1 190 ? 10.760 3.573 -15.918 1.00 49.03 190 SER A N 1
ATOM 1485 C CA . SER A 1 190 ? 12.042 2.883 -15.866 1.00 49.03 190 SER A CA 1
ATOM 1486 C C . SER A 1 190 ? 12.055 1.954 -17.074 1.00 49.03 190 SER A C 1
ATOM 1488 O O . SER A 1 190 ? 11.314 0.969 -17.104 1.00 49.03 190 SER A O 1
ATOM 1490 N N . THR A 1 191 ? 12.819 2.321 -18.106 1.00 46.06 191 THR A N 1
ATOM 1491 C CA . THR A 1 191 ? 13.253 1.410 -19.157 1.00 46.06 191 THR A CA 1
ATOM 1492 C C . THR A 1 191 ? 13.956 0.338 -18.373 1.00 46.06 191 THR A C 1
ATOM 1494 O O . THR A 1 191 ? 15.039 0.616 -17.859 1.00 46.06 191 THR A O 1
ATOM 1497 N N . GLY A 1 192 ? 13.257 -0.774 -18.111 1.00 45.44 192 GLY A N 1
ATOM 1498 C CA . GLY A 1 192 ? 13.707 -1.796 -17.178 1.00 45.44 192 GLY A CA 1
ATOM 1499 C C . GLY A 1 192 ? 15.166 -2.052 -17.482 1.00 45.44 192 GLY A C 1
ATOM 1500 O O . GLY A 1 192 ? 15.469 -2.496 -18.590 1.00 45.44 192 GLY A O 1
ATOM 1501 N N . GLY A 1 193 ? 16.053 -1.606 -16.581 1.00 50.16 193 GLY A N 1
ATOM 1502 C CA . GLY A 1 193 ? 17.489 -1.636 -16.845 1.00 50.16 193 GLY A CA 1
ATOM 1503 C C . GLY A 1 193 ? 17.819 -3.034 -17.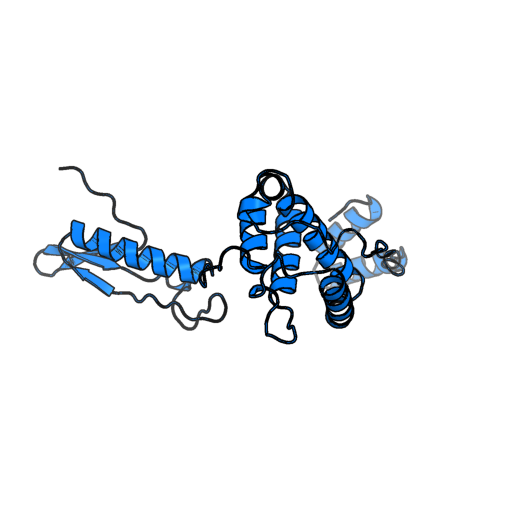326 1.00 50.16 193 GLY A C 1
ATOM 1504 O O . GLY A 1 193 ? 17.279 -3.948 -16.709 1.00 50.16 193 GLY A O 1
ATOM 1505 N N . LYS A 1 194 ? 18.543 -3.147 -18.461 1.00 53.22 194 LYS A N 1
ATOM 1506 C CA . LYS A 1 194 ? 18.820 -4.387 -19.220 1.00 53.22 194 LYS A CA 1
ATOM 1507 C C . LYS A 1 194 ? 18.110 -5.573 -18.572 1.00 53.22 194 LYS A C 1
ATOM 1509 O O . LYS A 1 194 ? 18.668 -6.160 -17.646 1.00 53.22 194 LYS A O 1
ATOM 1514 N N . GLY A 1 195 ? 16.841 -5.794 -18.943 1.00 57.44 195 GLY A N 1
ATOM 1515 C CA . GLY A 1 195 ? 16.004 -6.813 -18.305 1.00 57.44 195 GLY A CA 1
ATOM 1516 C C . GLY A 1 195 ? 16.769 -8.127 -18.152 1.00 57.44 195 GLY A C 1
ATOM 1517 O O . GLY A 1 195 ? 17.707 -8.359 -18.914 1.00 57.44 195 GLY A O 1
ATOM 1518 N N . ASN A 1 196 ? 16.401 -8.947 -17.157 1.00 70.44 196 ASN A N 1
ATOM 1519 C CA . ASN A 1 196 ? 17.087 -10.211 -16.869 1.00 70.44 196 ASN A CA 1
ATOM 1520 C C . ASN A 1 196 ? 17.521 -10.893 -18.170 1.00 70.44 196 ASN A C 1
ATOM 1522 O O . ASN A 1 196 ? 16.687 -11.112 -19.053 1.00 70.44 196 ASN A O 1
ATOM 1526 N N . ARG A 1 197 ? 18.827 -11.163 -18.293 1.00 85.81 197 ARG A N 1
ATOM 1527 C CA . ARG A 1 197 ? 19.400 -11.799 -19.480 1.00 85.81 197 ARG A CA 1
ATOM 1528 C C . ARG A 1 197 ? 18.574 -13.041 -19.811 1.00 85.81 197 ARG A C 1
ATOM 1530 O O . ARG A 1 197 ? 18.273 -13.832 -18.917 1.00 85.81 197 ARG A O 1
ATOM 1537 N N . ALA A 1 198 ? 18.226 -13.208 -21.084 1.00 84.88 198 ALA A N 1
ATOM 1538 C CA . ALA A 1 198 ? 17.568 -14.421 -21.545 1.00 84.88 198 ALA A CA 1
ATOM 1539 C C . ALA A 1 198 ? 18.434 -15.641 -21.191 1.00 84.88 198 ALA A C 1
ATOM 1541 O O . ALA A 1 198 ? 19.634 -15.654 -21.481 1.00 84.88 198 ALA A O 1
ATOM 1542 N N . ALA A 1 199 ? 17.830 -16.634 -20.537 1.00 87.25 199 ALA A N 1
ATOM 1543 C CA . ALA A 1 199 ? 18.498 -17.890 -20.227 1.00 87.25 199 ALA A CA 1
ATOM 1544 C C . ALA A 1 199 ? 18.841 -18.629 -21.527 1.00 87.25 199 ALA A C 1
ATOM 1546 O O . ALA A 1 199 ? 18.045 -18.634 -22.469 1.00 87.25 199 ALA A O 1
ATOM 1547 N N . THR A 1 200 ? 20.024 -19.238 -21.591 1.00 92.75 200 THR A N 1
ATOM 1548 C CA . THR A 1 200 ? 20.415 -20.048 -22.751 1.00 92.75 200 THR A CA 1
ATOM 1549 C C . THR A 1 200 ? 19.864 -21.468 -22.632 1.00 92.75 200 THR A C 1
ATOM 1551 O O . THR A 1 200 ? 19.533 -21.934 -21.540 1.00 92.75 200 THR A O 1
ATOM 1554 N N . ARG A 1 201 ? 19.807 -22.189 -23.760 1.00 93.94 201 ARG A N 1
ATOM 1555 C CA . ARG A 1 201 ? 19.454 -23.618 -23.787 1.00 93.94 201 ARG A CA 1
ATOM 1556 C C . ARG A 1 201 ? 20.352 -24.438 -22.851 1.00 93.94 201 ARG A C 1
ATOM 1558 O O . ARG A 1 201 ? 19.842 -25.214 -22.057 1.00 93.94 201 ARG A O 1
ATOM 1565 N N . ALA A 1 202 ? 21.662 -24.187 -22.882 1.00 96.12 202 ALA A N 1
ATOM 1566 C CA . ALA A 1 202 ? 22.632 -24.885 -22.041 1.00 96.12 202 ALA A CA 1
ATOM 1567 C C . ALA A 1 202 ? 22.396 -24.650 -20.537 1.00 96.12 202 ALA A C 1
ATOM 1569 O O . ALA A 1 202 ? 22.466 -25.585 -19.746 1.00 96.12 202 ALA A O 1
ATOM 1570 N N . GLU A 1 203 ? 22.071 -23.417 -20.136 1.00 94.56 203 GLU A N 1
ATOM 1571 C CA . GLU A 1 203 ? 21.750 -23.096 -18.737 1.00 94.56 203 GLU A CA 1
ATOM 1572 C C . GLU A 1 203 ? 20.457 -23.774 -18.275 1.00 94.56 203 GLU A C 1
ATOM 1574 O O . GLU A 1 203 ? 20.363 -24.233 -17.136 1.00 94.56 203 GLU A O 1
ATOM 1579 N N . TYR A 1 204 ? 19.468 -23.865 -19.164 1.00 93.69 204 TYR A N 1
ATOM 1580 C CA . TYR A 1 204 ? 18.223 -24.588 -18.922 1.00 93.69 204 TYR A CA 1
ATOM 1581 C C . TYR A 1 204 ? 18.448 -26.100 -18.759 1.00 93.69 204 TYR A C 1
ATOM 1583 O O . TYR A 1 204 ? 17.924 -26.698 -17.814 1.00 93.69 204 TYR A O 1
ATOM 1591 N N . ASP A 1 205 ? 19.242 -26.711 -19.640 1.00 95.69 205 ASP A N 1
ATOM 1592 C CA . ASP A 1 205 ? 19.534 -28.145 -19.583 1.00 95.69 205 ASP A CA 1
ATOM 1593 C C . ASP A 1 205 ? 20.317 -28.493 -18.312 1.00 95.69 205 ASP A C 1
ATOM 1595 O O . ASP A 1 205 ? 19.959 -29.440 -17.605 1.00 95.69 205 ASP A O 1
ATOM 1599 N N . LEU A 1 206 ? 21.304 -27.660 -17.956 1.00 96.88 206 LEU A N 1
ATOM 1600 C CA . LEU A 1 206 ? 22.044 -27.773 -16.700 1.00 96.88 206 LEU A CA 1
ATOM 1601 C C . LEU A 1 206 ? 21.110 -27.671 -15.487 1.00 96.88 206 LEU A C 1
ATOM 1603 O O . LEU A 1 206 ? 21.138 -28.539 -14.617 1.00 96.88 206 LEU A O 1
ATOM 1607 N N . TYR A 1 207 ? 20.228 -26.664 -15.449 1.00 95.44 207 TYR A N 1
ATOM 1608 C CA . TYR A 1 207 ? 19.263 -26.497 -14.359 1.00 95.44 207 TYR A CA 1
ATOM 1609 C C . TYR A 1 207 ? 18.390 -27.744 -14.170 1.00 95.44 207 TYR A C 1
ATOM 1611 O O . TYR A 1 207 ? 18.160 -28.183 -13.041 1.00 95.44 207 TYR A O 1
ATOM 1619 N N . ARG A 1 208 ? 17.911 -28.344 -15.266 1.00 96.38 208 ARG A N 1
ATOM 1620 C CA . ARG A 1 208 ? 17.083 -29.557 -15.207 1.00 96.38 208 ARG A CA 1
ATOM 1621 C C . ARG A 1 208 ? 17.859 -30.769 -14.719 1.00 96.38 208 ARG A C 1
ATOM 1623 O O . ARG A 1 208 ? 17.305 -31.528 -13.925 1.00 96.38 208 ARG A O 1
ATOM 1630 N N . ALA A 1 209 ? 19.094 -30.958 -15.179 1.00 96.50 209 ALA A N 1
ATOM 1631 C CA . ALA A 1 209 ? 19.945 -32.054 -14.725 1.00 96.50 209 ALA A CA 1
ATOM 1632 C C . ALA A 1 209 ? 20.189 -31.954 -13.211 1.00 96.50 209 ALA A C 1
ATOM 1634 O O . ALA A 1 209 ? 19.813 -32.861 -12.469 1.00 96.50 209 ALA A O 1
ATOM 1635 N N . THR A 1 210 ? 20.653 -30.795 -12.735 1.00 97.19 210 THR A N 1
ATOM 1636 C CA . THR A 1 210 ? 20.914 -30.559 -11.309 1.00 97.19 210 THR A CA 1
ATOM 1637 C C . THR A 1 210 ? 19.644 -30.663 -10.458 1.00 97.19 210 THR A C 1
ATOM 1639 O O . THR A 1 210 ? 19.658 -31.240 -9.373 1.00 97.19 210 THR A O 1
ATOM 1642 N N . ALA A 1 211 ? 18.500 -30.162 -10.938 1.00 96.56 211 ALA A N 1
ATOM 1643 C CA . ALA A 1 211 ? 17.237 -30.294 -10.211 1.00 96.56 211 ALA A CA 1
ATOM 1644 C C . ALA A 1 211 ? 16.818 -31.763 -10.032 1.00 96.56 211 ALA A C 1
ATOM 1646 O O . ALA A 1 211 ? 16.272 -32.118 -8.987 1.00 96.56 211 ALA A O 1
ATOM 1647 N N . ARG A 1 212 ? 17.082 -32.629 -11.018 1.00 96.19 212 ARG A N 1
ATOM 1648 C CA . ARG A 1 212 ? 16.811 -34.070 -10.909 1.00 96.19 212 ARG A CA 1
ATOM 1649 C C . ARG A 1 212 ? 17.754 -34.758 -9.932 1.00 96.19 212 ARG A C 1
ATOM 1651 O O . ARG A 1 212 ? 17.272 -35.534 -9.112 1.00 96.19 212 ARG A O 1
ATOM 1658 N N . GLU A 1 213 ? 19.045 -34.441 -9.987 1.00 96.81 213 GLU A N 1
ATOM 1659 C CA . GLU A 1 213 ? 20.057 -34.959 -9.054 1.00 96.81 213 GLU A CA 1
ATOM 1660 C C . GLU A 1 213 ? 19.713 -34.619 -7.598 1.00 96.81 213 GLU A C 1
ATOM 1662 O O . GLU A 1 213 ? 19.808 -35.467 -6.717 1.00 96.81 213 GLU A O 1
ATOM 1667 N N . LEU A 1 214 ? 19.196 -33.412 -7.350 1.00 96.88 214 LEU A N 1
ATOM 1668 C CA . LEU A 1 214 ? 18.723 -32.971 -6.032 1.00 96.88 214 LEU A CA 1
ATOM 1669 C C . LEU A 1 214 ? 17.340 -33.535 -5.636 1.00 96.88 214 LEU A C 1
ATOM 1671 O O . LEU A 1 214 ? 16.746 -33.093 -4.647 1.00 96.88 214 LEU A O 1
ATOM 1675 N N . GLY A 1 215 ? 16.771 -34.456 -6.421 1.00 96.44 215 GLY A N 1
ATOM 1676 C CA . GLY A 1 215 ? 15.451 -35.047 -6.180 1.00 96.44 215 GLY A CA 1
ATOM 1677 C C . GLY A 1 215 ? 14.272 -34.084 -6.389 1.00 96.44 215 GLY A C 1
ATOM 1678 O O . GLY A 1 215 ? 13.140 -34.388 -6.013 1.00 96.44 215 GLY A O 1
ATOM 1679 N N . LYS A 1 216 ? 14.489 -32.913 -6.998 1.00 96.12 216 LYS A N 1
ATOM 1680 C CA . LYS A 1 216 ? 13.466 -31.888 -7.282 1.00 96.12 216 LYS A CA 1
ATOM 1681 C C . LYS A 1 216 ? 12.841 -32.084 -8.667 1.00 96.12 216 LYS A C 1
ATOM 1683 O O . LYS A 1 216 ? 12.803 -31.173 -9.495 1.00 96.12 216 LYS A O 1
ATOM 1688 N N . GLN A 1 217 ? 12.291 -33.275 -8.907 1.00 95.81 217 GLN A N 1
ATOM 1689 C CA . GLN A 1 217 ? 11.679 -33.661 -10.191 1.00 95.81 217 GLN A CA 1
ATOM 1690 C C . GLN A 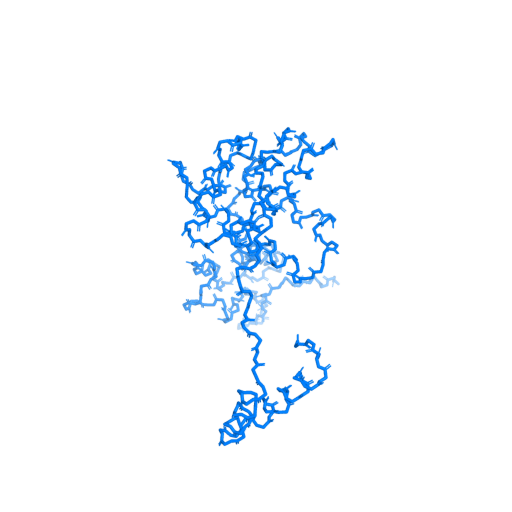1 217 ? 10.556 -32.707 -10.644 1.00 95.81 217 GLN A C 1
ATOM 1692 O O . GLN A 1 217 ? 10.436 -32.390 -11.831 1.00 95.81 217 GLN A O 1
ATOM 1697 N N . SER A 1 218 ? 9.766 -32.186 -9.700 1.00 95.06 218 SER A N 1
ATOM 1698 C CA . SER A 1 218 ? 8.709 -31.207 -9.984 1.00 95.06 218 SER A CA 1
ATOM 1699 C C . SER A 1 218 ? 9.260 -29.887 -10.529 1.00 95.06 218 SER A C 1
ATOM 1701 O O . SER A 1 218 ? 8.682 -29.328 -11.458 1.00 95.06 218 SER A O 1
ATOM 1703 N N . MET A 1 219 ? 10.408 -29.418 -10.028 1.00 94.88 219 MET A N 1
ATOM 1704 C CA . MET A 1 219 ? 11.067 -28.204 -10.527 1.00 94.88 219 MET A CA 1
ATOM 1705 C C . MET A 1 219 ? 11.645 -28.413 -11.927 1.00 94.88 219 MET A C 1
ATOM 1707 O O . MET A 1 219 ? 11.459 -27.562 -12.793 1.00 94.88 219 MET A O 1
ATOM 1711 N N . ALA A 1 220 ? 12.278 -29.564 -12.182 1.00 94.69 220 ALA A N 1
ATOM 1712 C CA . ALA A 1 220 ? 12.797 -29.902 -13.510 1.00 94.69 220 ALA A CA 1
ATOM 1713 C C . ALA A 1 220 ? 11.681 -29.988 -14.568 1.00 94.69 220 ALA A C 1
ATOM 1715 O O . ALA A 1 220 ? 11.878 -29.603 -15.723 1.00 94.69 220 ALA A O 1
ATOM 1716 N N . THR A 1 221 ? 10.508 -30.487 -14.170 1.00 93.44 221 THR A N 1
ATOM 1717 C CA . THR A 1 221 ? 9.325 -30.589 -15.036 1.00 93.44 221 THR A CA 1
ATOM 1718 C C . THR A 1 221 ? 8.687 -29.223 -15.268 1.00 93.44 221 THR A C 1
ATOM 1720 O O . THR A 1 221 ? 8.407 -28.869 -16.410 1.00 93.44 221 THR A O 1
ATOM 1723 N N . ALA A 1 222 ? 8.520 -28.418 -14.214 1.00 93.31 222 ALA A N 1
ATOM 1724 C CA . ALA A 1 222 ? 8.013 -27.055 -14.337 1.00 93.31 222 ALA A CA 1
ATOM 1725 C C . ALA A 1 222 ? 8.910 -26.208 -15.251 1.00 93.31 222 ALA A C 1
ATOM 1727 O O . ALA A 1 222 ? 8.408 -25.564 -16.166 1.00 93.31 222 ALA A O 1
ATOM 1728 N N . ALA A 1 223 ? 10.234 -26.267 -15.072 1.00 92.62 223 ALA A N 1
ATOM 1729 C CA . ALA A 1 223 ? 11.177 -25.568 -15.941 1.00 92.62 223 ALA A CA 1
ATOM 1730 C C . ALA A 1 223 ? 11.036 -25.991 -17.410 1.00 92.62 223 ALA A C 1
ATOM 1732 O O . ALA A 1 223 ? 11.064 -25.129 -18.282 1.00 92.62 223 ALA A O 1
ATOM 1733 N N . ALA A 1 224 ? 10.830 -27.285 -17.686 1.00 92.12 224 ALA A N 1
ATOM 1734 C CA . ALA A 1 224 ? 10.598 -27.774 -19.046 1.00 92.12 224 ALA A CA 1
ATOM 1735 C C . ALA A 1 224 ? 9.327 -27.183 -19.665 1.00 92.12 224 ALA A C 1
ATOM 1737 O O . ALA A 1 224 ? 9.374 -26.635 -20.761 1.00 92.12 224 ALA A O 1
ATOM 1738 N N . LEU A 1 225 ? 8.207 -27.221 -18.941 1.00 92.44 225 LEU A N 1
ATOM 1739 C CA . LEU A 1 225 ? 6.947 -26.651 -19.424 1.00 92.44 225 LEU A CA 1
ATOM 1740 C C . LEU A 1 225 ? 7.063 -25.144 -19.684 1.00 92.44 225 LEU A C 1
ATOM 1742 O O . LEU A 1 225 ? 6.556 -24.642 -20.681 1.00 92.44 225 LEU A O 1
ATOM 1746 N N . LEU A 1 226 ? 7.745 -24.412 -18.806 1.00 92.25 226 LEU A N 1
ATOM 1747 C CA . LEU A 1 226 ? 7.885 -22.962 -18.925 1.00 92.25 226 LEU A CA 1
ATOM 1748 C C . LEU A 1 226 ? 8.831 -22.559 -20.060 1.00 92.25 226 LEU A C 1
ATOM 1750 O O . LEU A 1 226 ? 8.523 -21.626 -20.800 1.00 92.25 226 LEU A O 1
ATOM 1754 N N . PHE A 1 227 ? 9.965 -23.252 -20.198 1.00 91.06 227 PHE A N 1
ATOM 1755 C CA . PHE A 1 227 ? 10.976 -22.932 -21.202 1.00 91.06 227 PHE A CA 1
ATOM 1756 C C . PHE A 1 227 ? 10.519 -23.329 -22.608 1.00 91.06 227 PHE A C 1
ATOM 1758 O O . PHE A 1 227 ? 10.609 -22.511 -23.519 1.00 91.06 227 PHE A O 1
ATOM 1765 N N . GLU A 1 228 ? 9.983 -24.542 -22.784 1.00 91.75 228 GLU A N 1
ATOM 1766 C CA . GLU A 1 228 ? 9.583 -25.026 -24.112 1.00 91.75 228 GLU A CA 1
ATOM 1767 C C . GLU A 1 228 ? 8.255 -24.420 -24.577 1.00 91.75 228 GLU A C 1
ATOM 1769 O O . GLU A 1 228 ? 8.110 -24.081 -25.748 1.00 91.75 228 GLU A O 1
ATOM 1774 N N . CYS A 1 229 ? 7.282 -24.248 -23.674 1.00 91.44 229 CYS A N 1
ATOM 1775 C CA . CYS A 1 229 ? 5.955 -23.747 -24.049 1.00 91.44 229 CYS A CA 1
ATOM 1776 C C . CYS A 1 229 ? 5.811 -22.225 -23.884 1.00 91.44 229 CYS A C 1
ATOM 1778 O O . CYS A 1 229 ? 4.716 -21.694 -24.088 1.00 91.44 229 CYS A O 1
ATOM 1780 N N . CYS A 1 230 ? 6.875 -21.528 -23.461 1.00 87.62 230 CYS A N 1
ATOM 1781 C CA . CYS A 1 230 ? 6.899 -20.087 -23.179 1.00 87.62 230 CYS A CA 1
ATOM 1782 C C . CYS A 1 230 ? 5.734 -19.602 -22.291 1.00 87.62 230 CYS A C 1
ATOM 1784 O O . CYS A 1 230 ? 5.219 -18.492 -22.457 1.00 87.62 230 CYS A O 1
ATOM 1786 N N . GLN A 1 231 ? 5.293 -20.442 -21.353 1.00 83.38 231 GLN A N 1
ATOM 1787 C CA . GLN A 1 231 ? 4.193 -20.121 -20.448 1.00 83.38 231 GLN A CA 1
ATOM 1788 C C . GLN A 1 231 ? 4.680 -19.295 -19.256 1.00 83.38 231 GLN A C 1
ATOM 1790 O O . GLN A 1 231 ? 5.850 -19.337 -18.871 1.00 83.38 231 GLN A O 1
ATOM 1795 N N . ARG A 1 232 ? 3.772 -18.518 -18.659 1.00 78.69 232 ARG A N 1
ATOM 1796 C CA . ARG A 1 232 ? 4.059 -17.787 -17.419 1.00 78.69 232 ARG A CA 1
ATOM 1797 C C . ARG A 1 232 ? 3.876 -18.719 -16.222 1.00 78.69 232 ARG A C 1
ATOM 1799 O O . ARG A 1 232 ? 2.969 -19.546 -16.233 1.00 78.69 232 ARG A O 1
ATOM 1806 N N . VAL A 1 233 ? 4.725 -18.534 -15.210 1.00 71.75 233 VAL A N 1
ATOM 1807 C CA . VAL A 1 233 ? 4.572 -19.139 -13.875 1.00 71.75 233 VAL A CA 1
ATOM 1808 C C . VAL A 1 233 ? 3.413 -18.496 -13.130 1.00 71.75 233 VAL A C 1
ATOM 1810 O O . VAL A 1 233 ? 3.290 -17.249 -13.227 1.00 71.75 233 VAL A O 1
#

Organism: NCBI:txid2606412

pLDDT: mean 86.49, std 10.93, range [40.03, 97.19]

Sequence (233 aa):
MARLRLPAYVNVRKLSDGTPAYYWIRPKWASPPNLRHGKPCPVESSPLGINQGAAITKAEALNAAFKEWREGEASARTPGTVKWLFSWYCQQEKFTALRHSTRKGYRFAMDQIEAMDTKGGPLGGRKAAAVDATVSDALYRKARAKHGERQASYMMQVCRLVWNQARRPGYSKSTGVKDNPFSGMGIKASTGGKGNRAATRAEYDLYRATARELGKQSMATAAALLFECCQRV

Radius of gyration: 25.95 Å; chains: 1; bounding box: 60×56×66 Å

InterPro domains:
  IPR011010 DNA breaking-rejoining enzyme, catalytic core [SSF56349] (81-233)